Protein AF-0000000076757771 (afdb_homodimer)

Solvent-accessible surface area (backbone atoms only — not comparable to full-atom values): 18557 Å² total; per-residue (Å²): 124,84,70,74,64,63,66,31,38,38,38,26,34,30,55,85,54,76,90,35,29,70,56,46,48,58,71,72,46,92,46,62,44,79,48,70,30,50,57,83,62,38,57,68,53,32,26,52,57,51,48,60,54,50,72,72,51,89,53,33,27,39,38,38,25,26,28,33,11,25,58,30,51,38,36,29,44,24,62,32,21,48,55,57,47,70,31,37,64,28,37,42,33,30,32,40,38,54,79,53,62,72,79,45,94,79,42,48,67,74,67,15,60,54,88,40,58,33,35,32,34,37,28,64,42,85,21,92,57,41,40,64,69,58,49,50,54,49,18,59,57,28,52,26,47,73,42,69,41,92,53,53,32,69,73,64,57,96,50,60,66,35,63,68,60,52,50,50,52,49,51,61,70,65,66,118,124,87,70,74,65,63,66,31,38,40,37,25,36,28,56,86,54,74,90,34,29,70,55,47,48,58,72,72,47,91,46,62,44,79,47,72,31,50,57,84,62,39,58,70,52,33,26,52,56,51,48,58,53,50,72,74,51,89,53,34,27,40,37,39,24,26,27,32,12,26,59,29,51,39,37,30,45,24,62,33,22,48,55,58,47,70,30,38,64,27,39,43,34,31,32,41,39,54,78,53,61,72,78,44,94,80,41,46,66,74,67,16,59,53,89,40,59,33,36,32,33,36,28,64,42,84,21,92,57,42,40,64,70,59,49,52,54,49,17,59,58,28,51,26,47,75,43,69,42,92,52,54,33,70,72,64,57,94,50,60,67,33,62,69,60,52,51,51,53,51,52,60,69,64,63,117

Radius of gyration: 22.92 Å; Cα contacts (8 Å, |Δi|>4): 698; chains: 2; bounding box: 55×67×46 Å

Nearest PDB structures (foldseek):
  3qpd-assembly1_A  TM=5.700E-01  e=6.709E-03  Aspergillus oryzae
  8jct-assembly1_A  TM=6.525E-01  e=3.474E-02  Aspergillus fumigatiaffinis
  5x88-assembly1_A  TM=4.629E-01  e=8.054E-03  Malbranchea cinnamomea
  4pse-assembly2_B  TM=5.235E-01  e=9.205E-02  Trichoderma reesei QM6a
  4m0m-assembly1_A  TM=5.712E-01  e=3.970E-01  Legionella pneumophila subsp. pneumophila str. Philadelphia 1

InterPro domains:
  IPR010662 Serine hydrolase RBBP9/YdeN [PF06821] (16-165)
  IPR029058 Alpha/Beta hydrolase fold [G3DSA:3.40.50.1820] (2-174)
  IPR029058 Alpha/Beta hydrolase fold [SSF53474] (42-158)

Structure (mmCIF, N/CA/C/O backbone):
data_AF-0000000076757771-model_v1
#
loop_
_entity.id
_entity.type
_entity.pdbx_description
1 polymer 'Serine hydrolase FSH domain-containing protein'
#
loop_
_atom_site.group_PDB
_atom_site.id
_atom_site.type_symbol
_atom_site.label_atom_id
_atom_site.label_alt_id
_atom_site.label_comp_id
_atom_site.label_asym_id
_atom_site.label_entity_id
_atom_site.label_seq_id
_atom_site.pdbx_PDB_ins_code
_atom_site.Cartn_x
_atom_site.Cartn_y
_atom_site.Cartn_z
_atom_site.occupancy
_atom_site.B_iso_or_equiv
_atom_site.auth_seq_id
_atom_site.auth_comp_id
_atom_site.auth_asym_id
_atom_site.auth_atom_id
_atom_site.pdbx_PDB_model_num
ATOM 1 N N . MET A 1 1 ? -28.031 -3.742 5.047 1 26.11 1 MET A N 1
ATOM 2 C CA . MET A 1 1 ? -27.469 -5.07 4.836 1 26.11 1 MET A CA 1
ATOM 3 C C . MET A 1 1 ? -26.047 -4.973 4.285 1 26.11 1 MET A C 1
ATOM 5 O O . MET A 1 1 ? -25.828 -4.34 3.254 1 26.11 1 MET A O 1
ATOM 9 N N . SER A 1 2 ? -24.969 -4.785 4.941 1 37.97 2 SER A N 1
ATOM 10 C CA . SER A 1 2 ? -23.594 -4.652 4.473 1 37.97 2 SER A CA 1
ATOM 11 C C . SER A 1 2 ? -23.328 -5.531 3.254 1 37.97 2 SER A C 1
ATOM 13 O O . SER A 1 2 ? -23.453 -6.758 3.33 1 37.97 2 SER A O 1
ATOM 15 N N . VAL A 1 3 ? -23.984 -5.352 2.105 1 36.84 3 VAL A N 1
ATOM 16 C CA . VAL A 1 3 ? -24.047 -6.246 0.957 1 36.84 3 VAL A CA 1
ATOM 17 C C . VAL A 1 3 ? -22.719 -6.957 0.773 1 36.84 3 VAL A C 1
ATOM 19 O O . VAL A 1 3 ? -21.672 -6.309 0.66 1 36.84 3 VAL A O 1
ATOM 22 N N . ALA A 1 4 ? -22.469 -7.957 1.412 1 45.25 4 ALA A N 1
ATOM 23 C CA . ALA A 1 4 ? -21.344 -8.875 1.278 1 45.25 4 ALA A CA 1
ATOM 24 C C . ALA A 1 4 ? -20.781 -8.852 -0.142 1 45.25 4 ALA A C 1
ATOM 26 O O . ALA A 1 4 ? -21.469 -9.25 -1.09 1 45.25 4 ALA A O 1
ATOM 27 N N . GLN A 1 5 ? -20.109 -7.781 -0.462 1 63.62 5 GLN A N 1
ATOM 28 C CA . GLN A 1 5 ? -19.641 -7.695 -1.837 1 63.62 5 GLN A CA 1
ATOM 29 C C . GLN A 1 5 ? -19.109 -9.039 -2.318 1 63.62 5 GLN A C 1
ATOM 31 O O . GLN A 1 5 ? -18.469 -9.773 -1.558 1 63.62 5 GLN A O 1
ATOM 36 N N . ASP A 1 6 ? -19.625 -9.477 -3.463 1 85.56 6 ASP A N 1
ATOM 37 C CA . ASP A 1 6 ? -19.281 -10.719 -4.145 1 85.56 6 A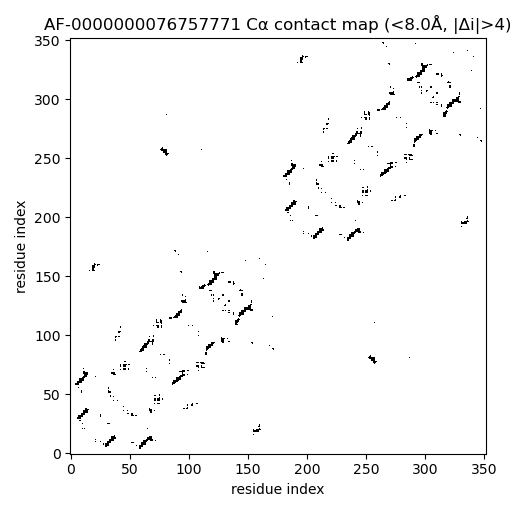SP A CA 1
ATOM 38 C C . ASP A 1 6 ? -17.766 -10.828 -4.359 1 85.56 6 ASP A C 1
ATOM 40 O O . ASP A 1 6 ? -17.094 -9.836 -4.648 1 85.56 6 ASP A O 1
ATOM 44 N N . LEU A 1 7 ? -17.203 -11.922 -3.98 1 95 7 LEU A N 1
ATOM 45 C CA . LEU A 1 7 ? -15.781 -12.219 -4.113 1 95 7 LEU A CA 1
ATOM 46 C C . LEU A 1 7 ? -15.461 -12.727 -5.516 1 95 7 LEU A C 1
ATOM 48 O O . LEU A 1 7 ? -16.078 -13.688 -5.988 1 95 7 LEU A O 1
ATOM 52 N N . THR A 1 8 ? -14.641 -12.023 -6.277 1 98 8 THR A N 1
ATOM 53 C CA . THR A 1 8 ? -14.164 -12.453 -7.586 1 98 8 THR A CA 1
ATOM 54 C C . THR A 1 8 ? -12.812 -13.148 -7.465 1 98 8 THR A C 1
ATOM 56 O O . THR A 1 8 ? -11.93 -12.688 -6.734 1 98 8 THR A O 1
ATOM 59 N N . LEU A 1 9 ? -12.672 -14.281 -8.102 1 98.38 9 LEU A N 1
ATOM 60 C CA . LEU A 1 9 ? -11.375 -14.953 -8.18 1 98.38 9 LEU A CA 1
ATOM 61 C C . LEU A 1 9 ? -10.562 -14.414 -9.352 1 98.38 9 LEU A C 1
ATOM 63 O O . LEU A 1 9 ? -11.016 -14.43 -10.492 1 98.38 9 LEU A O 1
ATOM 67 N N . LEU A 1 10 ? -9.461 -13.852 -9.094 1 98.88 10 LEU A N 1
ATOM 68 C CA . LEU A 1 10 ? -8.5 -13.516 -10.133 1 98.88 10 LEU A CA 1
ATOM 69 C C . LEU A 1 10 ? -7.453 -14.617 -10.289 1 98.88 10 LEU A C 1
ATOM 71 O O . LEU A 1 10 ? -6.605 -14.797 -9.406 1 98.88 10 LEU A O 1
ATOM 75 N N . LEU A 1 11 ? -7.555 -15.344 -11.352 1 98.94 11 LEU A N 1
ATOM 76 C CA . LEU A 1 11 ? -6.676 -16.469 -11.641 1 98.94 11 LEU A CA 1
ATOM 77 C C . LEU A 1 11 ? -5.605 -16.078 -12.656 1 98.94 11 LEU A C 1
ATOM 79 O O . LEU A 1 11 ? -5.922 -15.664 -13.773 1 98.94 11 LEU A O 1
ATOM 83 N N . VAL A 1 12 ? -4.348 -16.219 -12.266 1 98.94 12 VAL A N 1
ATOM 84 C CA . VAL A 1 12 ? -3.246 -15.82 -13.141 1 98.94 12 VAL A CA 1
ATOM 85 C C . VAL A 1 12 ? -2.35 -17.031 -13.414 1 98.94 12 VAL A C 1
ATOM 87 O O . VAL A 1 12 ? -1.599 -17.469 -12.539 1 98.94 12 VAL A O 1
ATOM 90 N N . ARG A 1 13 ? -2.377 -17.516 -14.602 1 98.62 13 ARG A N 1
ATOM 91 C CA . ARG A 1 13 ? -1.69 -18.766 -14.93 1 98.62 13 ARG A CA 1
ATOM 92 C C . ARG A 1 13 ? -0.417 -18.5 -15.727 1 98.62 13 ARG A C 1
ATOM 94 O O . ARG A 1 13 ? -0.217 -17.391 -16.219 1 98.62 13 ARG A O 1
ATOM 101 N N . ASP A 1 14 ? 0.438 -19.453 -15.781 1 98.31 14 ASP A N 1
ATOM 102 C CA . ASP A 1 14 ? 1.602 -19.469 -16.656 1 98.31 14 ASP A CA 1
ATOM 103 C C . ASP A 1 14 ? 1.199 -19.797 -18.094 1 98.31 14 ASP A C 1
ATOM 105 O O . ASP A 1 14 ? 0.701 -20.891 -18.375 1 98.31 14 ASP A O 1
ATOM 109 N N . ALA A 1 15 ? 1.448 -18.891 -19 1 98.06 15 ALA A N 1
ATOM 110 C CA . ALA A 1 15 ? 1.021 -19.031 -20.391 1 98.06 15 ALA A CA 1
ATOM 111 C C . ALA A 1 15 ? 1.705 -20.219 -21.062 1 98.06 15 ALA A C 1
ATOM 113 O O . ALA A 1 15 ? 1.181 -20.781 -22.031 1 98.06 15 ALA A O 1
ATOM 114 N N . ALA A 1 16 ? 2.805 -20.609 -20.547 1 97.06 16 ALA A N 1
ATOM 115 C CA . ALA A 1 16 ? 3.604 -21.641 -21.188 1 97.06 16 ALA A CA 1
ATOM 116 C C . ALA A 1 16 ? 3.105 -23.031 -20.797 1 97.06 16 ALA A C 1
ATOM 118 O O . ALA A 1 16 ? 3.506 -24.031 -21.406 1 97.06 16 ALA A O 1
ATOM 119 N N . GLU A 1 17 ? 2.217 -23.141 -19.844 1 96.5 17 GLU A N 1
ATOM 120 C CA . GLU A 1 17 ? 1.793 -24.438 -19.328 1 96.5 17 GLU A CA 1
ATOM 121 C C . GLU A 1 17 ? 0.475 -24.875 -19.953 1 96.5 17 GLU A C 1
ATOM 123 O O . GLU A 1 17 ? -0.408 -24.047 -20.203 1 96.5 17 GLU A O 1
ATOM 128 N N . PRO A 1 18 ? 0.394 -26.172 -20.188 1 96.56 18 PRO A N 1
ATOM 129 C CA . PRO A 1 18 ? -0.901 -26.672 -20.656 1 96.56 18 PRO A CA 1
ATOM 130 C C . PRO A 1 18 ? -2.008 -26.516 -19.609 1 96.56 18 PRO A C 1
ATOM 132 O O . PRO A 1 18 ? -1.748 -26.062 -18.5 1 96.56 18 PRO A O 1
ATOM 135 N N . GLU A 1 19 ? -3.254 -26.781 -20.031 1 96.75 19 GLU A N 1
ATOM 136 C CA . GLU A 1 19 ? -4.383 -26.688 -19.109 1 96.75 19 GLU A CA 1
ATOM 137 C C . GLU A 1 19 ? -4.129 -27.5 -17.844 1 96.75 19 GLU A C 1
ATOM 139 O O . GLU A 1 19 ? -3.607 -28.609 -17.891 1 96.75 19 GLU A O 1
ATOM 144 N N . MET A 1 20 ? -4.469 -26.953 -16.734 1 97.12 20 MET A N 1
ATOM 145 C CA . MET A 1 20 ? -4.309 -27.594 -15.43 1 97.12 20 MET A CA 1
ATOM 146 C C . MET A 1 20 ? -5.387 -27.125 -14.461 1 97.12 20 MET A C 1
ATOM 148 O O . MET A 1 20 ? -6.422 -26.609 -14.875 1 97.12 20 MET A O 1
ATOM 152 N N . TRP A 1 21 ? -5.086 -27.391 -13.117 1 98.12 21 TRP A N 1
ATOM 153 C CA . TRP A 1 21 ? -6.094 -27.172 -12.078 1 98.12 21 TRP A CA 1
ATOM 154 C C . TRP A 1 21 ? -6.609 -25.734 -12.117 1 98.12 21 TRP A C 1
ATOM 156 O O . TRP A 1 21 ? -7.781 -25.484 -11.82 1 98.12 21 TRP A O 1
ATOM 166 N N . ILE A 1 22 ? -5.832 -24.781 -12.5 1 98.44 22 ILE A N 1
ATOM 167 C CA . ILE A 1 22 ? -6.227 -23.375 -12.453 1 98.44 22 ILE A CA 1
ATOM 168 C C . ILE A 1 22 ? -7.258 -23.094 -13.539 1 98.44 22 ILE A C 1
ATOM 170 O O . ILE A 1 22 ? -8.125 -22.234 -13.375 1 98.44 22 ILE A O 1
ATOM 174 N N . ASP A 1 23 ? -7.234 -23.828 -14.617 1 97.88 23 ASP A N 1
ATOM 175 C CA . ASP A 1 23 ? -8.242 -23.719 -15.68 1 97.88 23 ASP A CA 1
ATOM 176 C C . ASP A 1 23 ? -9.555 -24.375 -15.25 1 97.88 23 ASP A C 1
ATOM 178 O O . ASP A 1 23 ? -10.633 -23.906 -15.625 1 97.88 23 ASP A O 1
ATOM 182 N N . ILE A 1 24 ? -9.406 -25.453 -14.539 1 97.75 24 ILE A N 1
ATOM 183 C CA . ILE A 1 24 ? -10.602 -26.062 -13.961 1 97.75 24 ILE A CA 1
ATOM 184 C C . ILE A 1 24 ? -11.258 -25.094 -12.984 1 97.75 24 ILE A C 1
ATOM 186 O O . ILE A 1 24 ? -12.484 -24.938 -12.984 1 97.75 24 ILE A O 1
ATOM 190 N N . TRP A 1 25 ? -10.43 -24.406 -12.133 1 97.94 25 TRP A N 1
ATOM 191 C CA . TRP A 1 25 ? -10.953 -23.391 -11.219 1 97.94 25 TRP A CA 1
ATOM 192 C C . TRP A 1 25 ? -11.719 -22.312 -11.977 1 97.94 25 TRP A C 1
ATOM 194 O O . TRP A 1 25 ? -12.766 -21.844 -11.523 1 97.94 25 TRP A O 1
ATOM 204 N N . ALA A 1 26 ? -11.234 -21.891 -13.109 1 97.62 26 ALA A N 1
ATOM 205 C CA . ALA A 1 26 ? -11.844 -20.844 -13.906 1 97.62 26 ALA A CA 1
ATOM 206 C C . ALA A 1 26 ? -13.258 -21.219 -14.328 1 97.62 26 ALA A C 1
ATOM 208 O O . ALA A 1 26 ? -14.125 -20.344 -14.492 1 97.62 26 ALA A O 1
ATOM 209 N N . ARG A 1 27 ? -13.508 -22.5 -14.438 1 96.31 27 ARG A N 1
ATOM 210 C CA . ARG A 1 27 ? -14.812 -22.984 -14.875 1 96.31 27 ARG A CA 1
ATOM 211 C C . ARG A 1 27 ? -15.695 -23.344 -13.688 1 96.31 27 ARG A C 1
ATOM 213 O O . ARG A 1 27 ? -16.906 -23.5 -13.836 1 96.31 27 ARG A O 1
ATOM 220 N N . SER A 1 28 ? -15.164 -23.438 -12.555 1 94.94 28 SER A N 1
ATOM 221 C CA . SER A 1 28 ? -15.867 -23.984 -11.398 1 94.94 28 SER A CA 1
ATOM 222 C C . SER A 1 28 ? -16.453 -22.891 -10.523 1 94.94 28 SER A C 1
ATOM 224 O O . SER A 1 28 ? -17.281 -23.156 -9.656 1 94.94 28 SER A O 1
ATOM 226 N N . TYR A 1 29 ? -16.031 -21.672 -10.703 1 93.69 29 TYR A N 1
ATOM 227 C CA . TYR A 1 29 ? -16.484 -20.562 -9.867 1 93.69 29 TYR A CA 1
ATOM 228 C C . TYR A 1 29 ? -17.266 -19.547 -10.695 1 93.69 29 TYR A C 1
ATOM 230 O O . TYR A 1 29 ? -17 -19.359 -11.883 1 93.69 29 TYR A O 1
ATOM 238 N N . PRO A 1 30 ? -18.203 -18.906 -10.07 1 92.94 30 PRO A N 1
ATOM 239 C CA . PRO A 1 30 ? -19.109 -18.031 -10.828 1 92.94 30 PRO A CA 1
ATOM 240 C C . PRO A 1 30 ? -18.469 -16.703 -11.219 1 92.94 30 PRO A C 1
ATOM 242 O O . PRO A 1 30 ? -18.719 -16.203 -12.32 1 92.94 30 PRO A O 1
ATOM 245 N N . LEU A 1 31 ? -17.734 -16.062 -10.43 1 96.44 31 LEU A N 1
ATOM 246 C CA . LEU A 1 31 ? -17.094 -14.781 -10.711 1 96.44 31 LEU A CA 1
ATOM 247 C C . LEU A 1 31 ? -15.578 -14.953 -10.82 1 96.44 31 LEU A C 1
ATOM 249 O O . LEU A 1 31 ? -14.898 -15.109 -9.812 1 96.44 31 LEU A O 1
ATOM 253 N N . VAL A 1 32 ? -15.156 -14.891 -12.031 1 97.94 32 VAL A N 1
ATOM 254 C CA . VAL A 1 32 ? -13.75 -15.188 -12.273 1 97.94 32 VAL A CA 1
ATOM 255 C C . VAL A 1 32 ? -13.195 -14.227 -13.32 1 97.94 32 VAL A C 1
ATOM 257 O O . VAL A 1 32 ? -13.875 -13.898 -14.297 1 97.94 32 VAL A O 1
ATOM 260 N N . GLN A 1 33 ? -12.023 -13.711 -13.141 1 98.62 33 GLN A N 1
ATOM 261 C CA . GLN A 1 33 ? -11.148 -13.133 -14.156 1 98.62 33 GLN A CA 1
ATOM 262 C C . GLN A 1 33 ? -9.883 -13.961 -14.328 1 98.62 33 GLN A C 1
ATOM 264 O O . GLN A 1 33 ? -9.227 -14.305 -13.352 1 98.62 33 GLN A O 1
ATOM 269 N N . GLN A 1 34 ? -9.586 -14.328 -15.547 1 98.5 34 GLN A N 1
ATOM 270 C CA . GLN A 1 34 ? -8.398 -15.141 -15.812 1 98.5 34 GLN A CA 1
ATOM 271 C C . GLN A 1 34 ? -7.402 -14.391 -16.688 1 98.5 34 GLN A C 1
ATOM 273 O O . GLN A 1 34 ? -7.793 -13.742 -17.672 1 98.5 34 GLN A O 1
ATOM 278 N N . VAL A 1 35 ? -6.145 -14.461 -16.359 1 98.81 35 VAL A N 1
ATOM 279 C CA . VAL A 1 35 ? -5.047 -13.852 -17.109 1 98.81 35 VAL A CA 1
ATOM 280 C C . VAL A 1 35 ? -3.928 -14.875 -17.297 1 98.81 35 VAL A C 1
ATOM 282 O O . VAL A 1 35 ? -3.631 -15.664 -16.406 1 98.81 35 VAL A O 1
ATOM 285 N N . ALA A 1 36 ? -3.311 -14.898 -18.484 1 98.81 36 ALA A N 1
ATOM 286 C CA . ALA A 1 36 ? -2.121 -15.711 -18.75 1 98.81 36 ALA A CA 1
ATOM 287 C C . ALA A 1 36 ? -0.893 -14.828 -18.953 1 98.81 36 ALA A C 1
ATOM 289 O O . ALA A 1 36 ? -0.92 -13.883 -19.75 1 98.81 36 ALA A O 1
ATOM 290 N N . CYS A 1 37 ? 0.149 -15.148 -18.234 1 98.38 37 CYS A N 1
ATOM 291 C CA . CYS A 1 37 ? 1.386 -14.383 -18.328 1 98.38 37 CYS A CA 1
ATOM 292 C C . CYS A 1 37 ? 2.561 -15.289 -18.688 1 98.38 37 CYS A C 1
ATOM 294 O O . CYS A 1 37 ? 2.693 -16.375 -18.141 1 98.38 37 CYS A O 1
ATOM 296 N N . ALA A 1 38 ? 3.41 -14.773 -19.562 1 97.69 38 ALA A N 1
ATOM 297 C CA . ALA A 1 38 ? 4.625 -15.5 -19.922 1 97.69 38 ALA A CA 1
ATOM 298 C C . ALA A 1 38 ? 5.836 -14.945 -19.188 1 97.69 38 ALA A C 1
ATOM 300 O O . ALA A 1 38 ? 5.898 -13.75 -18.891 1 97.69 38 ALA A O 1
ATOM 301 N N . ALA A 1 39 ? 6.797 -15.812 -18.984 1 95.81 39 ALA A N 1
ATOM 302 C CA . ALA A 1 39 ? 7.969 -15.461 -18.172 1 95.81 39 ALA A CA 1
ATOM 303 C C . ALA A 1 39 ? 8.766 -14.336 -18.844 1 95.81 39 ALA A C 1
ATOM 305 O O . ALA A 1 39 ? 9.383 -13.523 -18.156 1 95.81 39 ALA A O 1
ATOM 306 N N . ASP A 1 40 ? 8.664 -14.273 -20.141 1 94.62 40 ASP A N 1
ATOM 307 C CA . ASP A 1 40 ? 9.57 -13.375 -20.859 1 94.62 40 ASP A CA 1
ATOM 308 C C . ASP A 1 40 ? 8.883 -12.047 -21.172 1 94.62 40 ASP A C 1
ATOM 310 O O . ASP A 1 40 ? 9.469 -11.18 -21.828 1 94.62 40 ASP A O 1
ATOM 314 N N . GLU A 1 41 ? 7.625 -11.883 -20.828 1 95.19 41 GLU A N 1
ATOM 315 C CA . GLU A 1 41 ? 6.883 -10.656 -21.125 1 95.19 41 GLU A CA 1
ATOM 316 C C . GLU A 1 41 ? 7.453 -9.469 -20.359 1 95.19 41 GLU A C 1
ATOM 318 O O . GLU A 1 41 ? 7.465 -8.344 -20.875 1 95.19 41 GLU A O 1
ATOM 323 N N . GLY A 1 42 ? 7.883 -9.711 -19.062 1 94.06 42 GLY A N 1
ATOM 324 C CA . GLY A 1 42 ? 8.523 -8.656 -18.281 1 94.06 42 GLY A CA 1
ATOM 325 C C . GLY A 1 42 ? 7.559 -7.875 -17.422 1 94.06 42 GLY A C 1
ATOM 326 O O . GLY A 1 42 ? 6.34 -8.047 -17.531 1 94.06 42 GLY A O 1
ATOM 327 N N . ILE A 1 43 ? 8.047 -6.941 -16.719 1 97.06 43 ILE A N 1
ATOM 328 C CA . ILE A 1 43 ? 7.367 -6.277 -15.617 1 97.06 43 ILE A CA 1
ATOM 329 C C . ILE A 1 43 ? 6.23 -5.41 -16.156 1 97.06 43 ILE A C 1
ATOM 331 O O . ILE A 1 43 ? 5.086 -5.535 -15.719 1 97.06 43 ILE A O 1
ATOM 335 N N . ALA A 1 44 ? 6.559 -4.535 -17.109 1 96.62 44 ALA A N 1
ATOM 336 C CA . ALA A 1 44 ? 5.57 -3.574 -17.594 1 96.62 44 ALA A CA 1
ATOM 337 C C . ALA A 1 44 ? 4.383 -4.285 -18.234 1 96.62 44 ALA A C 1
ATOM 339 O O . ALA A 1 44 ? 3.229 -3.91 -18 1 96.62 44 ALA A O 1
ATOM 340 N N . GLN A 1 45 ? 4.664 -5.25 -19 1 97.62 45 GLN A N 1
ATOM 341 C CA . GLN A 1 45 ? 3.602 -5.992 -19.672 1 97.62 45 GLN A CA 1
ATOM 342 C C . GLN A 1 45 ? 2.768 -6.785 -18.672 1 97.62 45 GLN A C 1
ATOM 344 O O . GLN A 1 45 ? 1.539 -6.824 -18.766 1 97.62 45 GLN A O 1
ATOM 349 N N . TRP A 1 46 ? 3.422 -7.473 -17.719 1 98.31 46 TRP A N 1
ATOM 350 C CA . TRP A 1 46 ? 2.713 -8.164 -16.656 1 98.31 46 TRP A CA 1
ATOM 351 C C . TRP A 1 46 ? 1.745 -7.223 -15.945 1 98.31 46 TRP A C 1
ATOM 353 O O . TRP A 1 46 ? 0.561 -7.535 -15.797 1 98.31 46 TRP A O 1
ATOM 363 N N . GLN A 1 47 ? 2.252 -6.031 -15.57 1 98.38 47 GLN A N 1
ATOM 364 C CA . GLN A 1 47 ? 1.469 -5.051 -14.82 1 98.38 47 GLN A CA 1
ATOM 365 C C . GLN A 1 47 ? 0.253 -4.594 -15.625 1 98.38 47 GLN A C 1
ATOM 367 O O . GLN A 1 47 ? -0.855 -4.516 -15.086 1 98.38 47 GLN A O 1
ATOM 372 N N . SER A 1 48 ? 0.5 -4.328 -16.844 1 98.5 48 SER A N 1
ATOM 373 C CA . SER A 1 48 ? -0.582 -3.867 -17.703 1 98.5 48 SER A CA 1
ATOM 374 C C . SER A 1 48 ? -1.663 -4.934 -17.859 1 98.5 48 SER A C 1
ATOM 376 O O . SER A 1 48 ? -2.854 -4.641 -17.734 1 98.5 48 SER A O 1
ATOM 378 N N . LYS A 1 49 ? -1.301 -6.176 -18.094 1 98.62 49 LYS A N 1
ATOM 379 C CA . LYS A 1 49 ? -2.236 -7.281 -18.281 1 98.62 49 LYS A CA 1
ATOM 380 C C . LYS A 1 49 ? -3.088 -7.504 -17.031 1 98.62 49 LYS A C 1
ATOM 382 O O . LYS A 1 49 ? -4.312 -7.609 -17.125 1 98.62 49 LYS A O 1
ATOM 387 N N . ILE A 1 50 ? -2.471 -7.566 -15.938 1 98.81 50 ILE A N 1
ATOM 388 C CA . ILE A 1 50 ? -3.186 -7.855 -14.703 1 98.81 50 ILE A CA 1
ATOM 389 C C . ILE A 1 50 ? -4.059 -6.66 -14.32 1 98.81 50 ILE A C 1
ATOM 391 O O . ILE A 1 50 ? -5.188 -6.832 -13.852 1 98.81 50 ILE A O 1
ATOM 395 N N . ASN A 1 51 ? -3.521 -5.426 -14.531 1 98.75 51 ASN A N 1
ATOM 396 C CA . ASN A 1 51 ? -4.316 -4.246 -14.219 1 98.75 51 ASN A CA 1
ATOM 397 C C . ASN A 1 51 ? -5.605 -4.203 -15.039 1 98.75 51 ASN A C 1
ATOM 399 O O . ASN A 1 51 ? -6.652 -3.793 -14.539 1 98.75 51 ASN A O 1
ATOM 403 N N . THR A 1 52 ? -5.535 -4.555 -16.281 1 98.69 52 THR A N 1
ATOM 404 C CA . THR A 1 52 ? -6.711 -4.602 -17.141 1 98.69 52 THR A CA 1
ATOM 405 C C . THR A 1 52 ? -7.77 -5.535 -16.562 1 98.69 52 THR A C 1
ATOM 407 O O . THR A 1 52 ? -8.945 -5.176 -16.469 1 98.69 52 THR A O 1
ATOM 410 N N . ALA A 1 53 ? -7.395 -6.707 -16.109 1 98.75 53 ALA A N 1
ATOM 411 C CA . ALA A 1 53 ? -8.32 -7.652 -15.5 1 98.75 53 ALA A CA 1
ATOM 412 C C . ALA A 1 53 ? -8.852 -7.117 -14.172 1 98.75 53 ALA A C 1
ATOM 414 O O . ALA A 1 53 ? -10.039 -7.262 -13.867 1 98.75 53 ALA A O 1
ATOM 415 N N . TRP A 1 54 ? -7.984 -6.523 -13.422 1 98.5 54 TRP A N 1
ATOM 416 C CA . TRP A 1 54 ? -8.312 -5.984 -12.109 1 98.5 54 TRP A CA 1
ATOM 417 C C . TRP A 1 54 ? -9.414 -4.934 -12.203 1 98.5 54 TRP A C 1
ATOM 419 O O . TRP A 1 54 ? -10.312 -4.887 -11.367 1 98.5 54 TRP A O 1
ATOM 429 N N . GLN A 1 55 ? -9.359 -4.121 -13.242 1 97.75 55 GLN A N 1
ATOM 430 C CA . GLN A 1 55 ? -10.328 -3.043 -13.43 1 97.75 55 GLN A CA 1
ATOM 431 C C . GLN A 1 55 ? -11.727 -3.596 -13.664 1 97.75 55 GLN A C 1
ATOM 433 O O . GLN A 1 55 ? -12.719 -2.881 -13.5 1 97.75 55 GLN A O 1
ATOM 438 N N . LEU A 1 56 ? -11.844 -4.855 -14 1 97.5 56 LEU A N 1
ATOM 439 C CA . LEU A 1 56 ? -13.125 -5.488 -14.266 1 97.5 56 LEU A CA 1
ATOM 440 C C . LEU A 1 56 ? -13.711 -6.094 -12.992 1 97.5 56 LEU A C 1
ATOM 442 O O . LEU A 1 56 ? -14.828 -6.617 -13 1 97.5 56 LEU A O 1
ATOM 446 N N . ILE A 1 57 ? -13.008 -6.012 -11.891 1 97.31 57 ILE A N 1
ATOM 447 C CA . ILE A 1 57 ? -13.438 -6.547 -10.602 1 97.31 57 ILE A CA 1
ATOM 448 C C . ILE A 1 57 ? -13.914 -5.41 -9.703 1 97.31 57 ILE A C 1
ATOM 450 O O . ILE A 1 57 ? -13.102 -4.645 -9.18 1 97.31 57 ILE A O 1
ATOM 454 N N . PRO A 1 58 ? -15.102 -5.273 -9.469 1 91.5 58 PRO A N 1
ATOM 455 C CA . PRO A 1 58 ? -15.602 -4.121 -8.719 1 91.5 58 PRO A CA 1
ATOM 456 C C . PRO A 1 58 ? -15.438 -4.273 -7.211 1 91.5 58 PRO A C 1
ATOM 458 O O . PRO A 1 58 ? -15.344 -3.277 -6.492 1 91.5 58 PRO A O 1
ATOM 461 N N . GLY A 1 59 ? -15.453 -5.488 -6.711 1 93.75 59 GLY A N 1
ATOM 462 C CA . GLY A 1 59 ? -15.43 -5.719 -5.277 1 93.75 59 GLY A CA 1
ATOM 463 C C . GLY A 1 59 ? -14.164 -6.41 -4.805 1 93.75 59 GLY A C 1
ATOM 464 O O . GLY A 1 59 ? -13.062 -6.094 -5.27 1 93.75 59 GLY A O 1
ATOM 465 N N . GLN A 1 60 ? -14.32 -7.254 -3.807 1 96.25 60 GLN A N 1
ATOM 466 C CA . GLN A 1 60 ? -13.203 -7.965 -3.199 1 96.25 60 GLN A CA 1
ATOM 467 C C . GLN A 1 60 ? -12.711 -9.094 -4.105 1 96.25 60 GLN A C 1
ATOM 469 O O . GLN A 1 60 ? -13.453 -9.578 -4.957 1 96.25 60 GLN A O 1
ATOM 474 N N . SER A 1 61 ? -11.492 -9.461 -3.889 1 98 61 SER A N 1
ATOM 475 C CA . SER A 1 61 ? -10.93 -10.484 -4.758 1 98 61 SER A CA 1
ATOM 476 C C . SER A 1 61 ? -10 -11.414 -3.982 1 98 61 SER A C 1
ATOM 478 O O . SER A 1 61 ? -9.328 -10.984 -3.045 1 98 61 SER A O 1
ATOM 480 N N . MET A 1 62 ? -10.062 -12.688 -4.34 1 98.44 62 MET A N 1
ATOM 481 C CA . MET A 1 62 ? -9.031 -13.672 -4.027 1 98.44 62 MET A CA 1
ATOM 482 C C . MET A 1 62 ? -8.117 -13.906 -5.227 1 98.44 62 MET A C 1
ATOM 484 O O . MET A 1 62 ? -8.594 -14.148 -6.336 1 98.44 62 MET A O 1
ATOM 488 N N . ILE A 1 63 ? -6.801 -13.812 -5.047 1 98.88 63 ILE A N 1
ATOM 489 C CA . ILE A 1 63 ? -5.875 -13.953 -6.168 1 98.88 63 ILE A CA 1
ATOM 490 C C . ILE A 1 63 ? -5.141 -15.289 -6.07 1 98.88 63 ILE A C 1
ATOM 492 O O . ILE A 1 63 ? -4.586 -15.625 -5.02 1 98.88 63 ILE A O 1
ATOM 496 N N . VAL A 1 64 ? -5.184 -16.047 -7.102 1 98.94 64 VAL A N 1
ATOM 497 C CA . VAL A 1 64 ? -4.477 -17.312 -7.199 1 98.94 64 VAL A CA 1
ATOM 498 C C . VAL A 1 64 ? -3.611 -17.328 -8.461 1 98.94 64 VAL A C 1
ATOM 500 O O . VAL A 1 64 ? -4.102 -17.078 -9.562 1 98.94 64 VAL A O 1
ATOM 503 N N . ALA A 1 65 ? -2.367 -17.609 -8.305 1 98.94 65 ALA A N 1
ATOM 504 C CA . ALA A 1 65 ? -1.438 -17.562 -9.43 1 98.94 65 ALA A CA 1
ATOM 505 C C . ALA A 1 65 ? -0.544 -18.797 -9.453 1 98.94 65 ALA A C 1
ATOM 507 O O . ALA A 1 65 ? -0.331 -19.438 -8.422 1 98.94 65 ALA A O 1
ATOM 508 N N . HIS A 1 66 ? -0.007 -19.094 -10.609 1 98.69 66 HIS A N 1
ATOM 509 C CA . HIS A 1 66 ? 0.885 -20.234 -10.766 1 98.69 66 HIS A CA 1
ATOM 510 C C . HIS A 1 66 ? 2.023 -19.922 -11.727 1 98.69 66 HIS A C 1
ATOM 512 O O . HIS A 1 66 ? 1.814 -19.25 -12.742 1 98.69 66 HIS A O 1
ATOM 518 N N . GLY A 1 67 ? 3.201 -20.469 -11.438 1 98.06 67 GLY A N 1
ATOM 519 C CA . GLY A 1 67 ? 4.316 -20.391 -12.367 1 98.06 67 GLY A CA 1
ATOM 520 C C . GLY A 1 67 ? 4.707 -18.953 -12.688 1 98.06 67 GLY A C 1
ATOM 521 O O . GLY A 1 67 ? 4.953 -18.156 -11.789 1 98.06 67 GLY A O 1
ATOM 522 N N . ALA A 1 68 ? 4.703 -18.594 -13.969 1 98.06 68 ALA A N 1
ATOM 523 C CA . ALA A 1 68 ? 5.047 -17.234 -14.398 1 98.06 68 ALA A CA 1
ATOM 524 C C . ALA A 1 68 ? 3.992 -16.234 -13.938 1 98.06 68 ALA A C 1
ATOM 526 O O . ALA A 1 68 ? 4.258 -15.031 -13.867 1 98.06 68 ALA A O 1
ATOM 527 N N . GLY A 1 69 ? 2.811 -16.719 -13.625 1 98.62 69 GLY A N 1
ATOM 528 C CA . GLY A 1 69 ? 1.765 -15.836 -13.125 1 98.62 69 GLY A CA 1
ATOM 529 C C . GLY A 1 69 ? 2.086 -15.242 -11.766 1 98.62 69 GLY A C 1
ATOM 530 O O . GLY A 1 69 ? 1.608 -14.156 -11.43 1 98.62 69 GLY A O 1
ATOM 531 N N . VAL A 1 70 ? 2.908 -15.922 -10.969 1 98.75 70 VAL A N 1
ATOM 532 C CA . VAL A 1 70 ? 3.189 -15.508 -9.602 1 98.75 70 VAL A CA 1
ATOM 533 C C . VAL A 1 70 ? 4.027 -14.227 -9.609 1 98.75 70 VAL A C 1
ATOM 535 O O . VAL A 1 70 ? 3.625 -13.211 -9.039 1 98.75 70 VAL A O 1
ATOM 538 N N . PRO A 1 71 ? 5.203 -14.211 -10.312 1 98.31 71 PRO A N 1
ATOM 539 C CA . PRO A 1 71 ? 5.922 -12.938 -10.367 1 98.31 71 PRO A CA 1
ATOM 540 C C . PRO A 1 71 ? 5.117 -11.828 -11.039 1 98.31 71 PRO A C 1
ATOM 542 O O . PRO A 1 71 ? 5.258 -10.656 -10.688 1 98.31 71 PRO A O 1
ATOM 545 N N . ALA A 1 72 ? 4.238 -12.141 -11.945 1 98.5 72 ALA A N 1
ATOM 546 C CA . ALA A 1 72 ? 3.402 -11.141 -12.609 1 98.5 72 ALA A CA 1
ATOM 547 C C . ALA A 1 72 ? 2.457 -10.469 -11.609 1 98.5 72 ALA A C 1
ATOM 549 O O . ALA A 1 72 ? 2.33 -9.242 -11.594 1 98.5 72 ALA A O 1
ATOM 550 N N . VAL A 1 73 ? 1.838 -11.25 -10.766 1 98.88 73 VAL A N 1
ATOM 551 C CA . VAL A 1 73 ? 0.928 -10.719 -9.75 1 98.88 73 VAL A CA 1
ATOM 552 C C . VAL A 1 73 ? 1.688 -9.797 -8.805 1 98.88 73 VAL A C 1
ATOM 554 O O . VAL A 1 73 ? 1.211 -8.703 -8.484 1 98.88 73 VAL A O 1
ATOM 557 N N . MET A 1 74 ? 2.865 -10.211 -8.398 1 98.5 74 MET A N 1
ATOM 558 C CA . MET A 1 74 ? 3.613 -9.43 -7.422 1 98.5 74 MET A CA 1
ATOM 559 C C . MET A 1 74 ? 4.145 -8.141 -8.047 1 98.5 74 MET A C 1
ATOM 561 O O . MET A 1 74 ? 4.223 -7.109 -7.379 1 98.5 74 MET A O 1
ATOM 565 N N . ALA A 1 75 ? 4.52 -8.227 -9.352 1 98.19 75 ALA A N 1
ATOM 566 C CA . ALA A 1 75 ? 4.875 -7.008 -10.062 1 98.19 75 ALA A CA 1
ATOM 567 C C . ALA A 1 75 ? 3.707 -6.023 -10.086 1 98.19 75 ALA A C 1
ATOM 569 O O . ALA A 1 75 ? 3.891 -4.828 -9.852 1 98.19 75 ALA A O 1
ATOM 570 N N . TRP A 1 76 ? 2.566 -6.512 -10.383 1 98.75 76 TRP A N 1
ATOM 571 C CA . TRP A 1 76 ? 1.362 -5.691 -10.414 1 98.75 76 TRP A CA 1
ATOM 572 C C . TRP A 1 76 ? 1.025 -5.156 -9.023 1 98.75 76 TRP A C 1
ATOM 574 O O . TRP A 1 76 ? 0.663 -3.988 -8.875 1 98.75 76 TRP A O 1
ATOM 584 N N . GLN A 1 77 ? 1.176 -6.035 -7.996 1 98.5 77 GLN A N 1
ATOM 585 C CA . GLN A 1 77 ? 0.932 -5.629 -6.617 1 98.5 77 GLN A CA 1
ATOM 586 C C . GLN A 1 77 ? 1.773 -4.414 -6.242 1 98.5 77 GLN A C 1
ATOM 588 O O . GLN A 1 77 ? 1.3 -3.516 -5.543 1 98.5 77 GLN A O 1
ATOM 593 N N . PHE A 1 78 ? 2.949 -4.344 -6.797 1 98 78 PHE A N 1
ATOM 594 C CA . PHE A 1 78 ? 3.895 -3.268 -6.52 1 98 78 PHE A CA 1
ATOM 595 C C . PHE A 1 78 ? 3.354 -1.932 -7.012 1 98 78 PHE A C 1
ATOM 597 O O . PHE A 1 78 ? 3.68 -0.88 -6.457 1 98 78 PHE A O 1
ATOM 604 N N . GLN A 1 79 ? 2.494 -1.934 -7.93 1 97.38 79 GLN A N 1
ATOM 605 C CA . GLN A 1 79 ? 1.921 -0.706 -8.469 1 97.38 79 GLN A CA 1
ATOM 606 C C . GLN A 1 79 ? 0.497 -0.493 -7.965 1 97.38 79 GLN A C 1
ATOM 608 O O . GLN A 1 79 ? -0.134 0.518 -8.281 1 97.38 79 GLN A O 1
ATOM 613 N N . ASN A 1 80 ? -0.037 -1.433 -7.238 1 97.94 80 ASN A N 1
ATOM 614 C CA . ASN A 1 80 ? -1.404 -1.351 -6.738 1 97.94 80 ASN A CA 1
ATOM 615 C C . ASN A 1 80 ? -1.529 -0.328 -5.613 1 97.94 80 ASN A C 1
ATOM 617 O O . ASN A 1 80 ? -0.601 -0.155 -4.82 1 97.94 80 ASN A O 1
ATOM 621 N N . SER A 1 81 ? -2.639 0.384 -5.547 1 97.38 81 SER A N 1
ATOM 622 C CA . SER A 1 81 ? -2.879 1.393 -4.52 1 97.38 81 SER A CA 1
ATOM 623 C C . SER A 1 81 ? -3.201 0.746 -3.178 1 97.38 81 SER A C 1
ATOM 625 O O . SER A 1 81 ? -3.541 -0.438 -3.117 1 97.38 81 SER A O 1
ATOM 627 N N . MET A 1 82 ? -3.119 1.537 -2.09 1 96.44 82 MET A N 1
ATOM 628 C CA . MET A 1 82 ? -3.547 1.044 -0.784 1 96.44 82 MET A CA 1
ATOM 629 C C . MET A 1 82 ? -5.008 0.604 -0.821 1 96.44 82 MET A C 1
ATOM 631 O O . MET A 1 82 ? -5.355 -0.447 -0.28 1 96.44 82 MET A O 1
ATOM 635 N N . ARG A 1 83 ? -5.844 1.447 -1.489 1 95.69 83 ARG A N 1
ATOM 636 C CA . ARG A 1 83 ? -7.25 1.094 -1.655 1 95.69 83 ARG A CA 1
ATOM 637 C C . ARG A 1 83 ? -7.398 -0.245 -2.369 1 95.69 83 ARG A C 1
ATOM 639 O O . ARG A 1 83 ? -8.188 -1.093 -1.953 1 95.69 83 ARG A O 1
ATOM 646 N N . GLY A 1 84 ? -6.637 -0.403 -3.486 1 97.25 84 GLY A N 1
ATOM 647 C CA . GLY A 1 84 ? -6.672 -1.66 -4.219 1 97.25 84 GLY A CA 1
ATOM 648 C C . GLY A 1 84 ? -6.207 -2.844 -3.391 1 97.25 84 GLY A C 1
ATOM 649 O O . GLY A 1 84 ? -6.801 -3.92 -3.447 1 97.25 84 GLY A O 1
ATOM 650 N N . GLN A 1 85 ? -5.164 -2.646 -2.676 1 97.38 85 GLN A N 1
ATOM 651 C CA . GLN A 1 85 ? -4.613 -3.699 -1.827 1 97.38 85 GLN A CA 1
ATOM 652 C C . GLN A 1 85 ? -5.625 -4.145 -0.776 1 97.38 85 GLN A C 1
ATOM 654 O O . GLN A 1 85 ? -5.699 -5.328 -0.441 1 97.38 85 GLN A O 1
ATOM 659 N N . GLN A 1 86 ? -6.402 -3.225 -0.28 1 96 86 GLN A N 1
ATOM 660 C CA . GLN A 1 86 ? -7.379 -3.529 0.761 1 96 86 GLN A CA 1
ATOM 661 C C . GLN A 1 86 ? -8.531 -4.363 0.209 1 96 86 GLN A C 1
ATOM 663 O O . GLN A 1 86 ? -9.297 -4.957 0.972 1 96 86 GLN A O 1
ATOM 668 N N . ARG A 1 87 ? -8.695 -4.379 -1.125 1 96.44 87 ARG A N 1
ATOM 669 C CA . ARG A 1 87 ? -9.75 -5.176 -1.742 1 96.44 87 ARG A CA 1
ATOM 670 C C . ARG A 1 87 ? -9.305 -6.621 -1.934 1 96.44 87 ARG A C 1
ATOM 672 O O . ARG A 1 87 ? -10.109 -7.48 -2.295 1 96.44 87 ARG A O 1
ATOM 679 N N . ILE A 1 88 ? -8.055 -6.934 -1.732 1 97.94 88 ILE A N 1
ATOM 680 C CA . ILE A 1 88 ? -7.539 -8.289 -1.88 1 97.94 88 ILE A CA 1
ATOM 681 C C . ILE A 1 88 ? -7.723 -9.055 -0.573 1 97.94 88 ILE A C 1
ATOM 683 O O . ILE A 1 88 ? -7.117 -8.719 0.446 1 97.94 88 ILE A O 1
ATOM 687 N N . ARG A 1 89 ? -8.492 -10.109 -0.587 1 97.38 89 ARG A N 1
ATOM 688 C CA . ARG A 1 89 ? -8.82 -10.883 0.604 1 97.38 89 ARG A CA 1
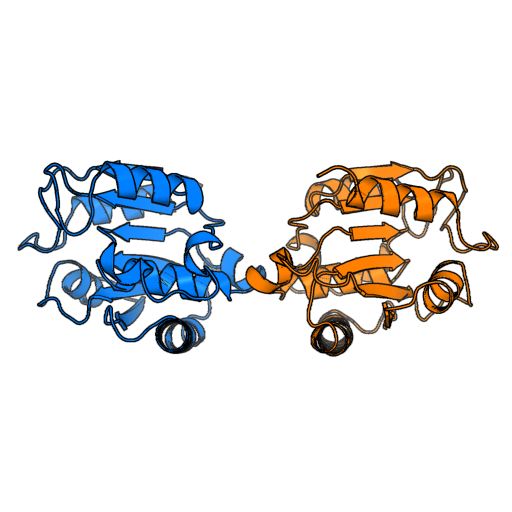ATOM 689 C C . ARG A 1 89 ? -7.711 -11.875 0.933 1 97.38 89 ARG A C 1
ATOM 691 O O . ARG A 1 89 ? -7.582 -12.32 2.076 1 97.38 89 ARG A O 1
ATOM 698 N N . GLY A 1 90 ? -6.961 -12.25 -0.042 1 98.12 90 GLY A N 1
ATOM 699 C CA . GLY A 1 90 ? -5.852 -13.18 0.115 1 98.12 90 GLY A CA 1
ATOM 700 C C . GLY A 1 90 ? -5.172 -13.523 -1.197 1 98.12 90 GLY A C 1
ATOM 701 O O . GLY A 1 90 ? -5.699 -13.227 -2.271 1 98.12 90 GLY A O 1
ATOM 702 N N . MET A 1 91 ? -3.994 -14.109 -1.113 1 98.81 91 MET A N 1
ATOM 703 C CA . MET A 1 91 ? -3.248 -14.57 -2.283 1 98.81 91 MET A CA 1
ATOM 704 C C . MET A 1 91 ? -2.721 -15.984 -2.078 1 98.81 91 MET A C 1
ATOM 706 O O . MET A 1 91 ? -2.238 -16.312 -0.995 1 98.81 91 MET A O 1
ATOM 710 N N . ILE A 1 92 ? -2.916 -16.828 -3.035 1 98.94 92 ILE A N 1
ATOM 711 C CA . ILE A 1 92 ? -2.24 -18.125 -3.133 1 98.94 92 ILE A CA 1
ATOM 712 C C . ILE A 1 92 ? -1.281 -18.109 -4.32 1 98.94 92 ILE A C 1
ATOM 714 O O . ILE A 1 92 ? -1.713 -18.062 -5.477 1 98.94 92 ILE A O 1
ATOM 718 N N . LEU A 1 93 ? -0.022 -18.141 -4.039 1 98.94 93 LEU A N 1
ATOM 719 C CA . LEU A 1 93 ? 1.062 -18.047 -5.012 1 98.94 93 LEU A CA 1
ATOM 720 C C . LEU A 1 93 ? 1.768 -19.391 -5.184 1 98.94 93 LEU A C 1
ATOM 722 O O . LEU A 1 93 ? 2.539 -19.797 -4.316 1 98.94 93 LEU A O 1
ATOM 726 N N . VAL A 1 94 ? 1.524 -20.016 -6.305 1 98.88 94 VAL A N 1
ATOM 727 C CA . VAL A 1 94 ? 1.881 -21.422 -6.422 1 98.88 94 VAL A CA 1
ATOM 728 C C . VAL A 1 94 ? 3.086 -21.578 -7.348 1 98.88 94 VAL A C 1
ATOM 730 O O . VAL A 1 94 ? 3.041 -21.172 -8.508 1 98.88 94 VAL A O 1
ATOM 733 N N . SER A 1 95 ? 4.141 -22.141 -6.848 1 98.31 95 SER A N 1
ATOM 734 C CA . SER A 1 95 ? 5.328 -22.562 -7.586 1 98.31 95 SER A CA 1
ATOM 735 C C . SER A 1 95 ? 5.848 -21.453 -8.484 1 98.31 95 SER A C 1
ATOM 737 O O . SER A 1 95 ? 5.953 -21.625 -9.703 1 98.31 95 SER A O 1
ATOM 739 N N . PRO A 1 96 ? 6.219 -20.359 -7.945 1 98.25 96 PRO A N 1
ATOM 740 C CA . PRO A 1 96 ? 6.762 -19.281 -8.773 1 98.25 96 PRO A CA 1
ATOM 741 C C . PRO A 1 96 ? 7.953 -19.719 -9.617 1 98.25 96 PRO A C 1
ATOM 743 O O . PRO A 1 96 ? 8.758 -20.547 -9.172 1 98.25 96 PRO A O 1
ATOM 746 N N . LEU A 1 97 ? 8.031 -19.125 -10.766 1 96.19 97 LEU A N 1
ATOM 747 C CA . LEU A 1 97 ? 9.172 -19.406 -11.633 1 96.19 97 LEU A CA 1
ATOM 748 C C . LEU A 1 97 ? 10.352 -18.5 -11.281 1 96.19 97 LEU A C 1
ATOM 750 O O . LEU A 1 97 ? 10.305 -17.297 -11.523 1 96.19 97 LEU A O 1
ATOM 754 N N . GLN A 1 98 ? 11.445 -19.062 -10.812 1 95.56 98 GLN A N 1
ATOM 755 C CA . GLN A 1 98 ? 12.617 -18.297 -10.391 1 95.56 98 GLN A CA 1
ATOM 756 C C . GLN A 1 98 ? 13.234 -17.547 -11.562 1 95.56 98 GLN A C 1
ATOM 758 O O . GLN A 1 98 ? 13.688 -16.406 -11.406 1 95.56 98 GLN A O 1
ATOM 763 N N . SER A 1 99 ? 13.234 -18.172 -12.695 1 92.69 99 SER A N 1
ATOM 764 C CA . SER A 1 99 ? 13.883 -17.594 -13.875 1 92.69 99 SER A CA 1
ATOM 765 C C . SER A 1 99 ? 13.234 -16.281 -14.289 1 92.69 99 SER A C 1
ATOM 767 O O . SER A 1 99 ? 13.828 -15.492 -15.016 1 92.69 99 SER A O 1
ATOM 769 N N . ALA A 1 100 ? 11.992 -16.062 -13.844 1 86.62 100 ALA A N 1
ATOM 770 C CA . ALA A 1 100 ? 11.266 -14.852 -14.219 1 86.62 100 ALA A CA 1
ATOM 771 C C . ALA A 1 100 ? 11.758 -13.648 -13.414 1 86.62 100 ALA A C 1
ATOM 773 O O . ALA A 1 100 ? 11.391 -12.508 -13.703 1 86.62 100 ALA A O 1
ATOM 774 N N . PHE A 1 101 ? 12.641 -13.805 -12.398 1 88.56 101 PHE A N 1
ATOM 775 C CA . PHE A 1 101 ? 13.148 -12.758 -11.523 1 88.56 101 PHE A CA 1
ATOM 776 C C . PHE A 1 101 ? 14.375 -12.094 -12.125 1 88.56 101 PHE A C 1
ATOM 778 O O . PHE A 1 101 ? 14.828 -11.055 -11.641 1 88.56 101 PHE A O 1
ATOM 785 N N . ILE A 1 102 ? 15.008 -12.539 -13.172 1 82.75 102 ILE A N 1
ATOM 786 C CA . ILE A 1 102 ? 16.312 -12.133 -13.688 1 82.75 102 ILE A CA 1
ATOM 787 C C . ILE A 1 102 ? 16.188 -10.789 -14.406 1 82.75 102 ILE A C 1
ATOM 789 O O . ILE A 1 102 ? 17.031 -9.906 -14.242 1 82.75 102 ILE A O 1
ATOM 793 N N . ASN A 1 103 ? 15.18 -10.477 -15.211 1 83.19 103 ASN A N 1
ATOM 794 C CA . ASN A 1 103 ? 15.062 -9.242 -15.977 1 83.19 103 ASN A CA 1
ATOM 795 C C . ASN A 1 103 ? 14.172 -8.227 -15.266 1 83.19 103 ASN A C 1
ATOM 797 O O . ASN A 1 103 ? 13.18 -7.758 -15.836 1 83.19 103 ASN A O 1
ATOM 801 N N . ASP A 1 104 ? 14.617 -7.812 -14.016 1 92 104 ASP A N 1
ATOM 802 C CA . ASP A 1 104 ? 13.898 -6.84 -13.188 1 92 104 ASP A CA 1
ATOM 803 C C . ASP A 1 104 ? 14.836 -5.715 -12.742 1 92 104 ASP A C 1
ATOM 805 O O . ASP A 1 104 ? 15.258 -5.684 -11.586 1 92 104 ASP A O 1
ATOM 809 N N . GLU A 1 105 ? 15.148 -4.777 -13.672 1 87 105 GLU A N 1
ATOM 810 C CA . GLU A 1 105 ? 16.156 -3.73 -13.508 1 87 105 GLU A CA 1
ATOM 811 C C . GLU A 1 105 ? 15.875 -2.883 -12.273 1 87 105 GLU A C 1
ATOM 813 O O . GLU A 1 105 ? 16.812 -2.42 -11.609 1 87 105 GLU A O 1
ATOM 818 N N . TRP A 1 106 ? 14.68 -2.727 -11.875 1 89.81 106 TRP A N 1
ATOM 819 C CA . TRP A 1 106 ? 14.344 -1.814 -10.789 1 89.81 106 TRP A CA 1
ATOM 820 C C . TRP A 1 106 ? 14.008 -2.584 -9.516 1 89.81 106 TRP A C 1
ATOM 822 O O . TRP A 1 106 ? 13.422 -2.027 -8.586 1 89.81 106 TRP A O 1
ATOM 832 N N . HIS A 1 107 ? 14.258 -3.881 -9.523 1 94.62 107 HIS A N 1
ATOM 833 C CA . HIS A 1 107 ? 14.055 -4.75 -8.367 1 94.62 107 HIS A CA 1
ATOM 834 C C . HIS A 1 107 ? 12.609 -4.691 -7.883 1 94.62 107 HIS A C 1
ATOM 836 O O . HIS A 1 107 ? 12.359 -4.656 -6.676 1 94.62 107 HIS A O 1
ATOM 842 N N . THR A 1 108 ? 11.695 -4.605 -8.828 1 97 108 THR A N 1
ATOM 843 C CA . THR A 1 108 ? 10.266 -4.551 -8.562 1 97 108 THR A CA 1
ATOM 844 C C . THR A 1 108 ? 9.836 -5.73 -7.695 1 97 108 THR A C 1
ATOM 846 O O . THR A 1 108 ? 9.156 -5.551 -6.684 1 97 108 THR A O 1
ATOM 849 N N . LEU A 1 109 ? 10.266 -6.91 -8.016 1 97.5 109 LEU A N 1
ATOM 850 C CA . LEU A 1 109 ? 9.828 -8.125 -7.34 1 97.5 109 LEU A CA 1
ATOM 851 C C . LEU A 1 109 ? 10.43 -8.219 -5.945 1 97.5 109 LEU A C 1
ATOM 853 O O . LEU A 1 109 ? 9.797 -8.742 -5.023 1 97.5 109 LEU A O 1
ATOM 857 N N . GLN A 1 110 ? 11.609 -7.742 -5.805 1 95.94 110 GLN A N 1
ATOM 858 C CA . GLN A 1 110 ? 12.242 -7.754 -4.492 1 95.94 110 GLN A CA 1
ATOM 859 C C . GLN A 1 110 ? 11.617 -6.711 -3.568 1 95.94 110 GLN A C 1
ATOM 861 O O . GLN A 1 110 ? 11.711 -6.82 -2.344 1 95.94 110 GLN A O 1
ATOM 866 N N . ARG A 1 111 ? 11 -5.699 -4.172 1 96.56 111 ARG A N 1
ATOM 867 C CA . ARG A 1 111 ? 10.438 -4.602 -3.393 1 96.56 111 ARG A CA 1
ATOM 868 C C . ARG A 1 111 ? 8.953 -4.84 -3.109 1 96.56 111 ARG A C 1
ATOM 870 O O . ARG A 1 111 ? 8.391 -4.234 -2.195 1 96.56 111 ARG A O 1
ATOM 877 N N . ALA A 1 112 ? 8.328 -5.695 -3.873 1 97.5 112 ALA A N 1
ATOM 878 C CA . ALA A 1 112 ? 6.91 -5.996 -3.686 1 97.5 112 ALA A CA 1
ATOM 879 C C . ALA A 1 112 ? 6.672 -6.707 -2.355 1 97.5 112 ALA A C 1
ATOM 881 O O . ALA A 1 112 ? 7.559 -7.391 -1.842 1 97.5 112 ALA A O 1
ATOM 882 N N . ARG A 1 113 ? 5.484 -6.465 -1.758 1 97.69 113 ARG A N 1
ATOM 883 C CA . ARG A 1 113 ? 5.012 -7.113 -0.541 1 97.69 113 ARG A CA 1
ATOM 884 C C . ARG A 1 113 ? 3.533 -7.469 -0.649 1 97.69 113 ARG A C 1
ATOM 886 O O . ARG A 1 113 ? 2.801 -6.867 -1.437 1 97.69 113 ARG A O 1
ATOM 893 N N . THR A 1 114 ? 3.199 -8.461 0.139 1 97.56 114 THR A N 1
ATOM 894 C CA . THR A 1 114 ? 1.771 -8.703 0.313 1 97.56 114 THR A CA 1
ATOM 895 C C . THR A 1 114 ? 1.241 -7.953 1.532 1 97.56 114 THR A C 1
ATOM 897 O O . THR A 1 114 ? 1.942 -7.816 2.537 1 97.56 114 THR A O 1
ATOM 900 N N . ASN A 1 115 ? 0.116 -7.352 1.441 1 93.75 115 ASN A N 1
ATOM 901 C CA . ASN A 1 115 ? -0.519 -6.691 2.578 1 93.75 115 ASN A CA 1
ATOM 902 C C . ASN A 1 115 ? -1.817 -7.387 2.975 1 93.75 115 ASN A C 1
ATOM 904 O O . ASN A 1 115 ? -2.75 -6.742 3.459 1 93.75 115 ASN A O 1
ATOM 908 N N . CYS A 1 116 ? -1.943 -8.578 2.674 1 95.31 116 CYS A N 1
ATOM 909 C CA . CYS A 1 116 ? -3.049 -9.484 2.967 1 95.31 116 CYS A CA 1
ATOM 910 C C . CYS A 1 116 ? -2.533 -10.852 3.396 1 95.31 116 CYS A C 1
ATOM 912 O O . CYS A 1 116 ? -1.324 -11.086 3.402 1 95.31 116 CYS A O 1
ATOM 914 N N . LYS A 1 117 ? -3.441 -11.68 3.859 1 97.12 117 LYS A N 1
ATOM 915 C CA . LYS A 1 117 ? -3.068 -13.078 4.047 1 97.12 117 LYS A CA 1
ATOM 916 C C . LYS A 1 117 ? -2.602 -13.703 2.736 1 97.12 117 LYS A C 1
ATOM 918 O O . LYS A 1 117 ? -3.33 -13.695 1.742 1 97.12 117 LYS A O 1
ATOM 923 N N . ALA A 1 118 ? -1.371 -14.203 2.74 1 98.81 118 ALA A N 1
ATOM 924 C CA . ALA A 1 118 ? -0.799 -14.75 1.511 1 98.81 118 ALA A CA 1
ATOM 925 C C . ALA A 1 118 ? -0.017 -16.031 1.791 1 98.81 118 ALA A C 1
ATOM 927 O O . ALA A 1 118 ? 0.675 -16.125 2.807 1 98.81 118 ALA A O 1
ATOM 928 N N . ALA A 1 119 ? -0.174 -16.953 0.941 1 98.88 119 ALA A N 1
ATOM 929 C CA . ALA A 1 119 ? 0.576 -18.203 1.016 1 98.88 119 ALA A CA 1
ATOM 930 C C . ALA A 1 119 ? 1.397 -18.422 -0.251 1 98.88 119 ALA A C 1
ATOM 932 O O . ALA A 1 119 ? 0.883 -18.281 -1.364 1 98.88 119 ALA A O 1
ATOM 933 N N . LEU A 1 120 ? 2.637 -18.672 -0.107 1 98.88 120 LEU 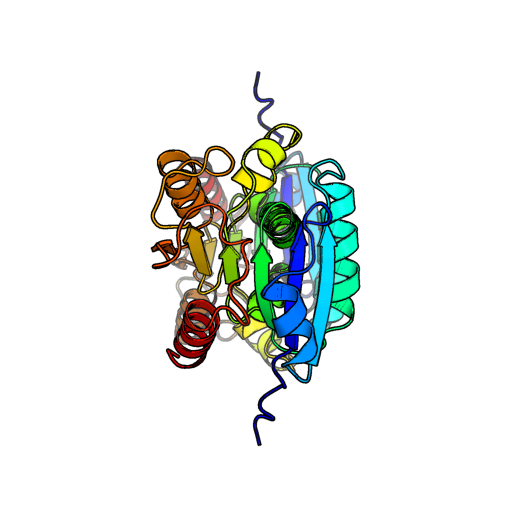A N 1
ATOM 934 C CA . LEU A 1 120 ? 3.48 -19.203 -1.174 1 98.88 120 LEU A CA 1
ATOM 935 C C . LEU A 1 120 ? 3.572 -20.719 -1.09 1 98.88 120 LEU A C 1
ATOM 937 O O . LEU A 1 120 ? 4.098 -21.266 -0.114 1 98.88 120 LEU A O 1
ATOM 941 N N . VAL A 1 121 ? 3.08 -21.422 -2.113 1 98.81 121 VAL A N 1
ATOM 942 C CA . VAL A 1 121 ? 2.91 -22.859 -2.035 1 98.81 121 VAL A CA 1
ATOM 943 C C . VAL A 1 121 ? 3.879 -23.547 -2.994 1 98.81 121 VAL A C 1
ATOM 945 O O . VAL A 1 121 ? 3.936 -23.219 -4.18 1 98.81 121 VAL A O 1
ATOM 948 N N . ILE A 1 122 ? 4.617 -24.5 -2.479 1 98.56 122 ILE A N 1
ATOM 949 C CA . ILE A 1 122 ? 5.492 -25.328 -3.303 1 98.56 122 ILE A CA 1
ATOM 950 C C . ILE A 1 122 ? 5.152 -26.797 -3.094 1 98.56 122 ILE A C 1
ATOM 952 O O . ILE A 1 122 ? 4.426 -27.156 -2.16 1 98.56 122 ILE A O 1
ATOM 956 N N . GLY A 1 123 ? 5.609 -27.656 -3.998 1 97.12 123 GLY A N 1
ATOM 957 C CA . GLY A 1 123 ? 5.383 -29.094 -3.887 1 97.12 123 GLY A CA 1
ATOM 958 C C . GLY A 1 123 ? 6.328 -29.766 -2.914 1 97.12 123 GLY A C 1
ATOM 959 O O . GLY A 1 123 ? 7.258 -29.141 -2.402 1 97.12 123 GLY A O 1
ATOM 960 N N . GLN A 1 124 ? 6.066 -31 -2.619 1 92.69 124 GLN A N 1
ATOM 961 C CA . GLN A 1 124 ? 6.844 -31.797 -1.679 1 92.69 124 GLN A CA 1
ATOM 962 C C . GLN A 1 124 ? 8.273 -31.984 -2.166 1 92.69 124 GLN A C 1
ATOM 964 O O . GLN A 1 124 ? 9.227 -31.859 -1.388 1 92.69 124 GLN A O 1
ATOM 969 N N . ASP A 1 125 ? 8.5 -32.375 -3.428 1 88.5 125 ASP A N 1
ATOM 970 C CA . ASP A 1 125 ? 9.828 -32.656 -3.961 1 88.5 125 ASP A CA 1
ATOM 971 C C . ASP A 1 125 ? 10.492 -31.391 -4.492 1 88.5 125 ASP A C 1
ATOM 973 O O . ASP A 1 125 ? 9.82 -30.391 -4.715 1 88.5 125 ASP A O 1
ATOM 977 N N . GLU A 1 126 ? 11.789 -31.562 -4.613 1 91.12 126 GLU A N 1
ATOM 978 C CA . GLU A 1 126 ? 12.555 -30.438 -5.168 1 91.12 126 GLU A CA 1
ATOM 979 C C . GLU A 1 126 ? 12.117 -30.125 -6.594 1 91.12 126 GLU A C 1
ATOM 981 O O . GLU A 1 126 ? 11.867 -31.031 -7.387 1 91.12 126 GLU A O 1
ATOM 986 N N . ASN A 1 127 ? 11.914 -28.953 -6.895 1 94.12 127 ASN A N 1
ATOM 987 C CA . ASN A 1 127 ? 11.53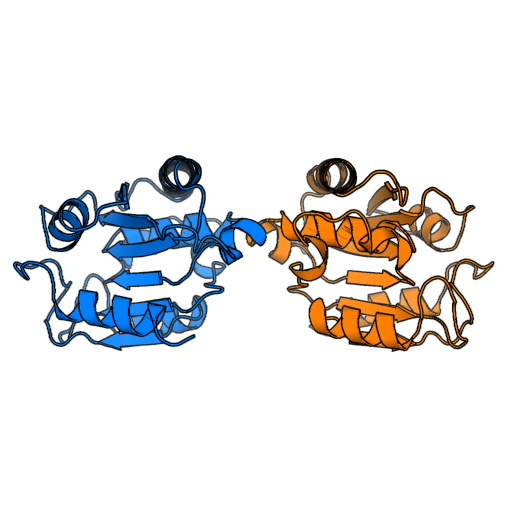9 -28.375 -8.188 1 94.12 127 ASN A CA 1
ATOM 988 C C . ASN A 1 127 ? 12.609 -27.422 -8.711 1 94.12 127 ASN A C 1
ATOM 990 O O . ASN A 1 127 ? 12.766 -26.312 -8.18 1 94.12 127 ASN A O 1
ATOM 994 N N . PRO A 1 128 ? 13.328 -27.828 -9.703 1 95.31 128 PRO A N 1
ATOM 995 C CA . PRO A 1 128 ? 14.414 -26.984 -10.203 1 95.31 128 PRO A CA 1
ATOM 996 C C . PRO A 1 128 ? 13.938 -25.609 -10.656 1 95.31 128 PRO A C 1
ATOM 998 O O . PRO A 1 128 ? 14.719 -24.656 -10.68 1 95.31 128 PRO A O 1
ATOM 1001 N N . LEU A 1 129 ? 12.68 -25.453 -11.016 1 96.38 129 LEU A N 1
ATOM 1002 C CA . LEU A 1 129 ? 12.141 -24.188 -11.484 1 96.38 129 LEU A CA 1
ATOM 1003 C C . LEU A 1 129 ? 11.836 -23.266 -10.305 1 96.38 129 LEU A C 1
ATOM 1005 O O . LEU A 1 129 ? 11.695 -22.047 -10.484 1 96.38 129 LEU A O 1
ATOM 1009 N N . CYS A 1 130 ? 11.68 -23.844 -9.164 1 97.44 130 CYS A N 1
ATOM 1010 C CA . CYS A 1 130 ? 11.359 -23.141 -7.926 1 97.44 130 CYS A CA 1
ATOM 1011 C C . CYS A 1 130 ? 12.016 -23.828 -6.734 1 97.44 130 CYS A C 1
ATOM 1013 O O . CYS A 1 130 ? 11.344 -24.516 -5.957 1 97.44 130 CYS A O 1
ATOM 1015 N N . PRO A 1 131 ? 13.336 -23.625 -6.59 1 97.25 131 PRO A N 1
ATOM 1016 C CA . PRO A 1 131 ? 14.039 -24.297 -5.492 1 97.25 131 PRO A CA 1
ATOM 1017 C C . PRO A 1 131 ? 13.508 -23.906 -4.117 1 97.25 131 PRO A C 1
ATOM 1019 O O . PRO A 1 131 ? 13.156 -22.734 -3.902 1 97.25 131 PRO A O 1
ATOM 1022 N N . THR A 1 132 ? 13.57 -24.859 -3.215 1 97.31 132 THR A N 1
ATOM 1023 C CA . THR A 1 132 ? 12.938 -24.703 -1.909 1 97.31 132 THR A CA 1
ATOM 1024 C C . THR A 1 132 ? 13.562 -23.531 -1.147 1 97.31 132 THR A C 1
ATOM 1026 O O . THR A 1 132 ? 12.844 -22.719 -0.56 1 97.31 132 THR A O 1
ATOM 1029 N N . ASP A 1 133 ? 14.859 -23.438 -1.102 1 97.38 133 ASP A N 1
ATOM 1030 C CA . ASP A 1 133 ? 15.531 -22.375 -0.369 1 97.38 133 ASP A CA 1
ATOM 1031 C C . ASP A 1 133 ? 15.18 -21 -0.943 1 97.38 133 ASP A C 1
ATOM 1033 O O . ASP A 1 133 ? 14.938 -20.047 -0.195 1 97.38 133 ASP A O 1
ATOM 1037 N N . TRP A 1 134 ? 15.18 -20.938 -2.207 1 97.5 134 TRP A N 1
ATOM 1038 C CA . TRP A 1 134 ? 14.82 -19.688 -2.875 1 97.5 134 TRP A CA 1
ATOM 1039 C C . TRP A 1 134 ? 13.375 -19.312 -2.572 1 97.5 134 TRP A C 1
ATOM 1041 O O . TRP A 1 134 ? 13.078 -18.141 -2.305 1 97.5 134 TRP A O 1
ATOM 1051 N N . ALA A 1 135 ? 12.531 -20.234 -2.633 1 98.31 135 ALA A N 1
ATOM 1052 C CA . ALA A 1 135 ? 11.125 -20 -2.311 1 98.31 135 ALA A CA 1
ATOM 1053 C C . ALA A 1 135 ? 10.969 -19.484 -0.884 1 98.31 135 ALA A C 1
ATOM 1055 O O . ALA A 1 135 ? 10.148 -18.594 -0.628 1 98.31 135 ALA A O 1
ATOM 1056 N N . SER A 1 136 ? 11.68 -20.047 0.026 1 98.31 136 SER A N 1
ATOM 1057 C CA . SER A 1 136 ? 11.648 -19.625 1.421 1 98.31 136 SER A CA 1
ATOM 1058 C C . SER A 1 136 ? 12.062 -18.156 1.562 1 98.31 136 SER A C 1
ATOM 1060 O O . SER A 1 136 ? 11.375 -17.375 2.229 1 98.31 136 SER A O 1
ATOM 1062 N N . ASP A 1 137 ? 13.141 -17.812 0.939 1 98.19 137 ASP A N 1
ATOM 1063 C CA . ASP A 1 137 ? 13.602 -16.438 0.956 1 98.19 137 ASP A CA 1
ATOM 1064 C C . ASP A 1 137 ? 12.562 -15.492 0.347 1 98.19 137 ASP A C 1
ATOM 1066 O O . ASP A 1 137 ? 12.297 -14.422 0.891 1 98.19 137 ASP A O 1
ATOM 1070 N N . THR A 1 138 ? 12.023 -15.898 -0.762 1 98.25 138 THR A N 1
ATOM 1071 C CA . THR A 1 138 ? 11.039 -15.094 -1.479 1 98.25 138 THR A CA 1
ATOM 1072 C C . THR A 1 138 ? 9.781 -14.898 -0.641 1 98.25 138 THR A C 1
ATOM 1074 O O . THR A 1 138 ? 9.227 -13.797 -0.59 1 98.25 138 THR A O 1
ATOM 1077 N N . ALA A 1 139 ? 9.344 -15.961 0.033 1 98.75 139 ALA A N 1
ATOM 1078 C CA . ALA A 1 139 ? 8.188 -15.867 0.916 1 98.75 139 ALA A CA 1
ATOM 1079 C C . ALA A 1 139 ? 8.414 -14.828 2.014 1 98.75 139 ALA A C 1
ATOM 1081 O O . ALA A 1 139 ? 7.516 -14.039 2.32 1 98.75 139 ALA A O 1
ATOM 1082 N N . THR A 1 140 ? 9.578 -14.844 2.576 1 98.44 140 THR A N 1
ATOM 1083 C CA . THR A 1 140 ? 9.93 -13.891 3.621 1 98.44 140 THR A CA 1
ATOM 1084 C C . THR A 1 140 ? 9.891 -12.461 3.086 1 98.44 140 THR A C 1
ATOM 1086 O O . THR A 1 140 ? 9.289 -11.578 3.699 1 98.44 140 THR A O 1
ATOM 1089 N N . ILE A 1 141 ? 10.484 -12.281 1.929 1 97.5 141 ILE A N 1
ATOM 1090 C CA . ILE A 1 141 ? 10.539 -10.961 1.309 1 97.5 141 ILE A CA 1
ATOM 1091 C C . ILE A 1 141 ? 9.117 -10.461 1.039 1 97.5 141 ILE A C 1
ATOM 1093 O O . ILE A 1 141 ? 8.789 -9.312 1.348 1 97.5 141 ILE A O 1
ATOM 1097 N N . TRP A 1 142 ? 8.281 -11.289 0.507 1 98.5 142 TRP A N 1
ATOM 1098 C CA . TRP A 1 142 ? 6.941 -10.906 0.083 1 98.5 142 TRP A CA 1
ATOM 1099 C C . TRP A 1 142 ? 5.973 -10.922 1.262 1 98.5 142 TRP A C 1
ATOM 1101 O O . TRP A 1 142 ? 4.812 -10.523 1.126 1 98.5 142 TRP A O 1
ATOM 1111 N N . GLN A 1 143 ? 6.461 -11.344 2.436 1 98.12 143 GLN A N 1
ATOM 1112 C CA . GLN A 1 143 ? 5.617 -11.445 3.621 1 98.12 143 GLN A CA 1
ATOM 1113 C C . GLN A 1 143 ? 4.453 -12.398 3.389 1 98.12 143 GLN A C 1
ATOM 1115 O O . GLN A 1 143 ? 3.299 -12.062 3.664 1 98.12 143 GLN A O 1
ATOM 1120 N N . ALA A 1 144 ? 4.766 -13.562 2.861 1 98.75 144 ALA A N 1
ATOM 1121 C CA . ALA A 1 144 ? 3.836 -14.672 2.643 1 98.75 144 ALA A CA 1
ATOM 1122 C C . ALA A 1 144 ? 4.242 -15.898 3.449 1 98.75 144 ALA A C 1
ATOM 1124 O O . ALA A 1 144 ? 5.43 -16.125 3.701 1 98.75 144 ALA A O 1
ATOM 1125 N N . ARG A 1 145 ? 3.25 -16.641 3.828 1 98.5 145 ARG A N 1
ATOM 1126 C CA . ARG A 1 145 ? 3.539 -17.906 4.504 1 98.5 145 ARG A CA 1
ATOM 1127 C C . ARG A 1 145 ? 3.947 -18.969 3.502 1 98.5 145 ARG A C 1
ATOM 1129 O O . ARG A 1 145 ? 3.225 -19.234 2.537 1 98.5 145 ARG A O 1
ATOM 1136 N N . LEU A 1 146 ? 5.102 -19.594 3.748 1 98.75 146 LEU A N 1
ATOM 1137 C CA . LEU A 1 146 ? 5.508 -20.688 2.889 1 98.75 146 LEU A CA 1
ATOM 1138 C C . LEU A 1 146 ? 4.793 -21.984 3.285 1 98.75 146 LEU A C 1
ATOM 1140 O O . LEU A 1 146 ? 4.828 -22.391 4.449 1 98.75 146 LEU A O 1
ATOM 1144 N N . LEU A 1 147 ? 4.129 -22.609 2.314 1 98.56 147 LEU A N 1
ATOM 1145 C CA . LEU A 1 147 ? 3.432 -23.859 2.547 1 98.56 147 LEU A CA 1
ATOM 1146 C C . LEU A 1 147 ? 3.881 -24.922 1.551 1 98.56 147 LEU A C 1
ATOM 1148 O O . LEU A 1 147 ? 4.195 -24.609 0.4 1 98.56 147 LEU A O 1
ATOM 1152 N N . ARG A 1 148 ? 3.832 -26.156 2.012 1 97.75 148 ARG A N 1
ATOM 1153 C CA . ARG A 1 148 ? 4.125 -27.297 1.15 1 97.75 148 ARG A CA 1
ATOM 1154 C C . ARG A 1 148 ? 2.869 -28.109 0.875 1 97.75 148 ARG A C 1
ATOM 1156 O O . ARG A 1 148 ? 2.25 -28.641 1.802 1 97.75 148 ARG A O 1
ATOM 1163 N N . ALA A 1 149 ? 2.541 -28.203 -0.34 1 97.5 149 ALA A N 1
ATOM 1164 C CA . ALA A 1 149 ? 1.438 -29.078 -0.734 1 97.5 149 ALA A CA 1
ATOM 1165 C C . ALA A 1 149 ? 1.852 -30.547 -0.678 1 97.5 149 ALA A C 1
ATOM 1167 O O . ALA A 1 149 ? 3.035 -30.859 -0.8 1 97.5 149 ALA A O 1
ATOM 1168 N N . PRO A 1 150 ? 0.833 -31.391 -0.481 1 95.81 150 PRO A N 1
ATOM 1169 C CA . PRO A 1 150 ? 1.182 -32.812 -0.434 1 95.81 150 PRO A CA 1
ATOM 1170 C C . PRO A 1 150 ? 1.603 -33.344 -1.796 1 95.81 150 PRO A C 1
ATOM 1172 O O . PRO A 1 150 ? 2.254 -34.406 -1.869 1 95.81 150 PRO A O 1
ATOM 1175 N N . GLN A 1 151 ? 1.25 -32.719 -2.895 1 95 151 GLN A N 1
ATOM 1176 C CA . GLN A 1 151 ? 1.636 -33.125 -4.238 1 95 151 GLN A CA 1
ATOM 1177 C C . GLN A 1 151 ? 3.068 -32.719 -4.555 1 95 151 GLN A C 1
ATOM 1179 O O . GLN A 1 151 ? 3.576 -31.734 -3.986 1 95 151 GLN A O 1
ATOM 1184 N N . SER A 1 152 ? 3.67 -33.375 -5.488 1 91.5 152 SER A N 1
ATOM 1185 C CA . SER A 1 152 ? 5.09 -33.156 -5.754 1 91.5 152 SER A CA 1
ATOM 1186 C C . SER A 1 152 ? 5.293 -32.188 -6.934 1 91.5 152 SER A C 1
ATOM 1188 O O . SER A 1 152 ? 4.359 -31.938 -7.688 1 91.5 152 SER A O 1
ATOM 1190 N N . GLY A 1 153 ? 6.523 -31.703 -6.984 1 91.44 153 GLY A N 1
ATOM 1191 C CA . GLY A 1 153 ? 7.016 -31 -8.156 1 91.44 153 GLY A CA 1
ATOM 1192 C C . GLY A 1 153 ? 6.441 -29.609 -8.305 1 91.44 153 GLY A C 1
ATOM 1193 O O . GLY A 1 153 ? 6.332 -28.875 -7.32 1 91.44 153 GLY A O 1
ATOM 1194 N N . HIS A 1 154 ? 6.164 -29.219 -9.531 1 95.81 154 HIS A N 1
ATOM 1195 C CA . HIS A 1 154 ? 5.82 -27.859 -9.898 1 95.81 154 HIS A CA 1
ATOM 1196 C C . HIS A 1 154 ? 4.316 -27.625 -9.797 1 95.81 154 HIS A C 1
ATOM 1198 O O . HIS A 1 154 ? 3.812 -26.594 -10.242 1 95.81 154 HIS A O 1
ATOM 1204 N N . LEU A 1 155 ? 3.572 -28.609 -9.328 1 97.25 155 LEU A N 1
ATOM 1205 C CA . LEU A 1 155 ? 2.135 -28.562 -9.086 1 97.25 155 LEU A CA 1
ATOM 1206 C C . LEU A 1 155 ? 1.379 -28.203 -10.367 1 97.25 155 LEU A C 1
ATOM 1208 O O . LEU A 1 155 ? 0.436 -27.406 -10.328 1 97.25 155 LEU A O 1
ATOM 1212 N N . ASN A 1 156 ? 1.854 -28.641 -11.438 1 95.12 156 ASN A N 1
ATOM 1213 C CA . ASN A 1 156 ? 1.206 -28.438 -12.734 1 95.12 156 ASN A CA 1
ATOM 1214 C C . ASN A 1 156 ? 0.735 -29.766 -13.336 1 95.12 156 ASN A C 1
ATOM 1216 O O . ASN A 1 156 ? 0.348 -29.812 -14.5 1 95.12 156 ASN A O 1
ATOM 1220 N N . GLN A 1 157 ? 0.745 -30.766 -12.641 1 90 157 GLN A N 1
ATOM 1221 C CA . GLN A 1 157 ? 0.342 -32.094 -13.141 1 90 157 GLN A CA 1
ATOM 1222 C C . GLN A 1 157 ? -1.177 -32.219 -13.133 1 90 157 GLN A C 1
ATOM 1224 O O . GLN A 1 157 ? -1.901 -31.234 -13.008 1 90 157 GLN A O 1
ATOM 1229 N N . ARG A 1 158 ? -1.642 -33.469 -13.492 1 89.44 158 ARG A N 1
ATOM 1230 C CA . ARG A 1 158 ? -3.068 -33.781 -13.516 1 89.44 158 ARG A CA 1
ATOM 1231 C C . ARG A 1 158 ? -3.625 -33.906 -12.102 1 89.44 158 ARG A C 1
ATOM 1233 O O . ARG A 1 158 ? -3.738 -35.031 -11.586 1 89.44 158 ARG A O 1
ATOM 1240 N N . LEU A 1 159 ? -3.98 -32.781 -11.57 1 93.62 159 LEU A N 1
ATOM 1241 C CA . LEU A 1 159 ? -4.422 -32.75 -10.18 1 93.62 159 LEU A CA 1
ATOM 1242 C C . LEU A 1 159 ? -5.926 -32.5 -10.094 1 93.62 159 LEU A C 1
ATOM 1244 O O . LEU A 1 159 ? -6.449 -32.188 -9.031 1 93.62 159 LEU A O 1
ATOM 1248 N N . GLY A 1 160 ? -6.52 -32.719 -11.266 1 93.75 160 GLY A N 1
ATOM 1249 C CA . GLY A 1 160 ? -7.926 -32.344 -11.258 1 93.75 160 GLY A CA 1
ATOM 1250 C C . GLY A 1 160 ? -8.172 -30.922 -10.797 1 93.75 160 GLY A C 1
ATOM 1251 O O . GLY A 1 160 ? -7.559 -29.984 -11.32 1 93.75 160 GLY A O 1
ATOM 1252 N N . GLY A 1 161 ? -9.039 -30.703 -9.852 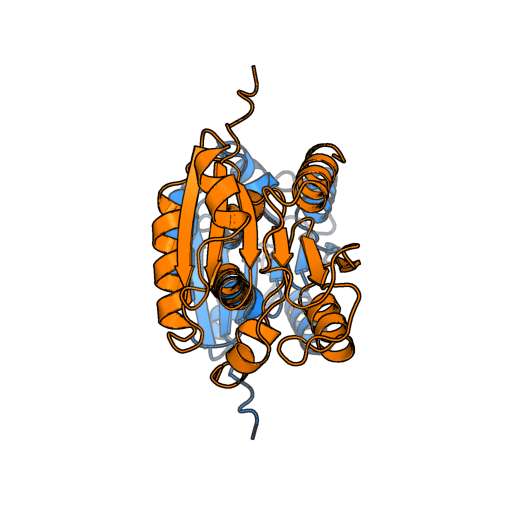1 93.62 161 GLY A N 1
ATOM 1253 C CA . GLY A 1 161 ? -9.312 -29.375 -9.32 1 93.62 161 GLY A CA 1
ATOM 1254 C C . GLY A 1 161 ? -8.367 -28.969 -8.203 1 93.62 161 GLY A C 1
ATOM 1255 O O . GLY A 1 161 ? -8.57 -27.938 -7.555 1 93.62 161 GLY A O 1
ATOM 1256 N N . TRP A 1 162 ? -7.305 -29.828 -7.965 1 97.06 162 TRP A N 1
ATOM 1257 C CA . TRP A 1 162 ? -6.367 -29.562 -6.879 1 97.06 162 TRP A CA 1
ATOM 1258 C C . TRP A 1 162 ? -7.109 -29.25 -5.582 1 97.06 162 TRP A C 1
ATOM 1260 O O . TRP A 1 162 ? -6.984 -28.156 -5.027 1 97.06 162 TRP A O 1
ATOM 1270 N N . GLN A 1 163 ? -7.781 -30.203 -5.039 1 96.5 163 GLN A N 1
ATOM 1271 C CA . GLN A 1 163 ? -8.688 -30.078 -3.9 1 96.5 163 GLN A CA 1
ATOM 1272 C C . GLN A 1 163 ? -7.973 -29.484 -2.693 1 96.5 163 GLN A C 1
ATOM 1274 O O . GLN A 1 163 ? -8.57 -28.703 -1.939 1 96.5 163 GLN A O 1
ATOM 1279 N N . TRP A 1 164 ? -6.707 -29.812 -2.479 1 97.75 164 TRP A N 1
ATOM 1280 C CA . TRP A 1 164 ? -5.938 -29.25 -1.371 1 97.75 164 TRP A CA 1
ATOM 1281 C C . TRP A 1 164 ? -5.875 -27.734 -1.464 1 97.75 164 TRP A C 1
ATOM 1283 O O . TRP A 1 164 ? -6.051 -27.047 -0.461 1 97.75 164 TRP A O 1
ATOM 1293 N N . GLY A 1 165 ? -5.605 -27.234 -2.66 1 98.12 165 GLY A N 1
ATOM 1294 C CA . GLY A 1 165 ? -5.582 -25.797 -2.881 1 98.12 165 GLY A CA 1
ATOM 1295 C C . GLY A 1 165 ? -6.922 -25.125 -2.629 1 98.12 165 GLY A C 1
ATOM 1296 O O . GLY A 1 165 ? -6.98 -24.031 -2.076 1 98.12 165 GLY A O 1
ATOM 1297 N N . MET A 1 166 ? -8.008 -25.797 -3.023 1 97.25 166 MET A N 1
ATOM 1298 C CA . MET A 1 166 ? -9.352 -25.281 -2.785 1 97.25 166 MET A CA 1
ATOM 1299 C C . MET A 1 166 ? -9.633 -25.156 -1.292 1 97.25 166 MET A C 1
ATOM 1301 O O . MET A 1 166 ? -10.211 -24.172 -0.84 1 97.25 166 MET A O 1
ATOM 1305 N N . ARG A 1 167 ? -9.25 -26.156 -0.602 1 97.25 167 ARG A N 1
ATOM 1306 C CA . ARG A 1 167 ? -9.43 -26.141 0.846 1 97.25 167 ARG A CA 1
ATOM 1307 C C . ARG A 1 167 ? -8.625 -25 1.478 1 97.25 167 ARG A C 1
ATOM 1309 O O . ARG A 1 167 ? -9.117 -24.312 2.375 1 97.25 167 ARG A O 1
ATOM 1316 N N . LEU A 1 168 ? -7.379 -24.859 1.037 1 97.88 168 LEU A N 1
ATOM 1317 C CA . LEU A 1 168 ? -6.543 -23.766 1.524 1 97.88 168 LEU A CA 1
ATOM 1318 C C . LEU A 1 168 ? -7.227 -22.422 1.313 1 97.88 168 LEU A C 1
ATOM 1320 O O . LEU A 1 168 ? -7.258 -21.594 2.219 1 97.88 168 LEU A O 1
ATOM 1324 N N . MET A 1 169 ? -7.793 -22.203 0.127 1 97.38 169 MET A N 1
ATOM 1325 C CA . MET A 1 169 ? -8.484 -20.953 -0.182 1 97.38 169 MET A CA 1
ATOM 1326 C C . MET A 1 169 ? -9.648 -20.734 0.771 1 97.38 169 MET A C 1
ATOM 1328 O O . MET A 1 169 ? -9.836 -19.625 1.279 1 97.38 169 MET A O 1
ATOM 1332 N N . GLN A 1 170 ? -10.422 -21.766 1.039 1 95.25 170 GLN A N 1
ATOM 1333 C CA . GLN A 1 170 ? -11.555 -21.672 1.946 1 95.25 170 GLN A CA 1
ATOM 1334 C C . GLN A 1 170 ? -11.102 -21.312 3.359 1 95.25 170 GLN A C 1
ATOM 1336 O O . GLN A 1 170 ? -11.719 -20.469 4.02 1 95.25 170 GLN A O 1
ATOM 1341 N N . GLU A 1 171 ? -10.062 -21.969 3.787 1 96.44 171 GLU A N 1
ATOM 1342 C CA . GLU A 1 171 ? -9.523 -21.688 5.113 1 96.44 171 GLU A CA 1
ATOM 1343 C C . GLU A 1 171 ? -9.078 -20.234 5.234 1 96.44 171 GLU A C 1
ATOM 1345 O O . GLU A 1 171 ? -9.289 -19.594 6.27 1 96.44 171 GLU A O 1
ATOM 1350 N N . MET A 1 172 ? -8.461 -19.734 4.227 1 96.06 172 MET A N 1
ATOM 1351 C CA . MET A 1 172 ? -7.973 -18.359 4.219 1 96.06 172 MET A CA 1
ATOM 1352 C C . MET A 1 172 ? -9.133 -17.375 4.266 1 96.06 172 MET A C 1
ATOM 1354 O O . MET A 1 172 ? -9.023 -16.297 4.867 1 96.06 172 MET A O 1
ATOM 1358 N N . LEU A 1 173 ? -10.219 -17.641 3.627 1 92.69 173 LEU A N 1
ATOM 1359 C CA . LEU A 1 173 ? -11.359 -16.734 3.535 1 92.69 173 LEU A CA 1
ATOM 1360 C C . LEU A 1 173 ? -12.195 -16.797 4.809 1 92.69 173 LEU A C 1
ATOM 1362 O O . LEU A 1 173 ? -12.867 -15.82 5.156 1 92.69 173 LEU A O 1
ATOM 1366 N N . TRP A 1 174 ? -12.25 -17.969 5.484 1 85.31 174 TRP A N 1
ATOM 1367 C CA . TRP A 1 174 ? -13.062 -18.141 6.684 1 85.31 174 TRP A CA 1
ATOM 1368 C C . TRP A 1 174 ? -12.344 -17.594 7.91 1 85.31 174 TRP A C 1
ATOM 1370 O O . TRP A 1 174 ? -12.984 -17.141 8.867 1 85.31 174 TRP A O 1
ATOM 1380 N N . ASP A 1 175 ? -11.039 -17.656 8.031 1 69.62 175 ASP A N 1
ATOM 1381 C CA . ASP A 1 175 ? -10.273 -17.25 9.211 1 69.62 175 ASP A CA 1
ATOM 1382 C C . ASP A 1 175 ? -10.289 -15.742 9.391 1 69.62 175 ASP A C 1
ATOM 1384 O O . ASP A 1 175 ? -9.453 -15.188 10.109 1 69.62 175 ASP A O 1
ATOM 1388 N N . ASP A 1 176 ? -11.469 -15.023 9.461 1 57.12 176 ASP A N 1
ATOM 1389 C CA . ASP A 1 176 ? -11.477 -13.602 9.797 1 57.12 176 ASP A CA 1
ATOM 1390 C C . ASP A 1 176 ? -10.914 -13.367 11.203 1 57.12 176 ASP A C 1
ATOM 1392 O O . ASP A 1 176 ? -11.172 -14.148 12.117 1 57.12 176 ASP A O 1
ATOM 1396 N N . MET B 1 1 ? 28.094 4.816 -7.293 1 26.17 1 MET B N 1
ATOM 1397 C CA . MET B 1 1 ? 27.734 5.707 -6.195 1 26.17 1 MET B CA 1
ATOM 1398 C C . MET B 1 1 ? 26.219 5.742 -5.988 1 26.17 1 MET B C 1
ATOM 1400 O O . MET B 1 1 ? 25.469 6.055 -6.918 1 26.17 1 MET B O 1
ATOM 1404 N N . SER B 1 2 ? 25.469 4.895 -5.367 1 37.84 2 SER B N 1
ATOM 1405 C CA . SER B 1 2 ? 24.031 4.852 -5.184 1 37.84 2 SER B CA 1
ATOM 1406 C C . SER B 1 2 ? 23.438 6.254 -5.055 1 37.84 2 SER B C 1
ATOM 1408 O O . SER B 1 2 ? 23.797 7 -4.141 1 37.84 2 SER B O 1
ATOM 1410 N N . VAL B 1 3 ? 23.484 7.113 -6.062 1 37.19 3 VAL B N 1
ATOM 1411 C CA . VAL B 1 3 ? 23.203 8.547 -6.02 1 37.19 3 VAL B CA 1
ATOM 1412 C C . VAL B 1 3 ? 22.062 8.82 -5.039 1 37.19 3 VAL B C 1
ATOM 1414 O O . VAL B 1 3 ? 21 8.219 -5.137 1 37.19 3 VAL B O 1
ATOM 1417 N N . ALA B 1 4 ? 22.312 8.953 -3.859 1 45.12 4 ALA B N 1
ATOM 1418 C CA . ALA B 1 4 ? 21.438 9.391 -2.783 1 45.12 4 ALA B CA 1
ATOM 1419 C C . ALA B 1 4 ? 20.312 10.273 -3.322 1 45.12 4 ALA B C 1
ATOM 1421 O O . ALA B 1 4 ? 20.562 11.383 -3.809 1 45.12 4 ALA B O 1
ATOM 1422 N N . GLN B 1 5 ? 19.375 9.656 -3.988 1 64 5 GLN B N 1
ATOM 1423 C CA . GLN B 1 5 ? 18.328 10.477 -4.578 1 64 5 GLN B CA 1
ATOM 1424 C C . GLN B 1 5 ? 17.922 11.617 -3.641 1 64 5 GLN B C 1
ATOM 1426 O O . GLN B 1 5 ? 17.859 11.43 -2.424 1 64 5 GLN B O 1
ATOM 1431 N N . ASP B 1 6 ? 17.938 12.844 -4.18 1 85.62 6 ASP B N 1
ATOM 1432 C CA . ASP B 1 6 ? 17.594 14.094 -3.502 1 85.62 6 ASP B CA 1
ATOM 1433 C C . ASP B 1 6 ? 16.203 14.008 -2.857 1 85.62 6 ASP B C 1
ATOM 1435 O O . ASP B 1 6 ? 15.289 13.398 -3.418 1 85.62 6 ASP B O 1
ATOM 1439 N N . LEU B 1 7 ? 16.109 14.359 -1.628 1 95.06 7 LEU B N 1
ATOM 1440 C CA . LEU B 1 7 ? 14.883 14.359 -0.847 1 95.06 7 LEU B CA 1
ATOM 1441 C C . LEU B 1 7 ? 14.078 15.633 -1.096 1 95.06 7 LEU B C 1
ATOM 1443 O O . LEU B 1 7 ? 14.602 16.734 -0.952 1 95.06 7 LEU B O 1
ATOM 1447 N N . THR B 1 8 ? 12.867 15.523 -1.63 1 98 8 THR B N 1
ATOM 1448 C CA . THR B 1 8 ? 11.961 16.641 -1.812 1 98 8 THR B CA 1
ATOM 1449 C C . THR B 1 8 ? 10.984 16.75 -0.64 1 98 8 THR B C 1
ATOM 1451 O O . THR B 1 8 ? 10.461 15.734 -0.172 1 98 8 THR B O 1
ATOM 1454 N N . LEU B 1 9 ? 10.812 17.922 -0.123 1 98.38 9 LEU B N 1
ATOM 1455 C CA . LEU B 1 9 ? 9.797 18.156 0.894 1 98.38 9 LEU B CA 1
ATOM 1456 C C . LEU B 1 9 ? 8.445 18.453 0.251 1 98.38 9 LEU B C 1
ATOM 1458 O O . LEU B 1 9 ? 8.328 19.375 -0.563 1 98.38 9 LEU B O 1
ATOM 1462 N N . LEU B 1 10 ? 7.488 17.672 0.486 1 98.88 10 LEU B N 1
ATOM 1463 C CA . LEU B 1 10 ? 6.109 17.984 0.12 1 98.88 10 LEU B CA 1
ATOM 1464 C C . LEU B 1 10 ? 5.363 18.609 1.292 1 98.88 10 LEU B C 1
ATOM 1466 O O . LEU B 1 10 ? 5.059 17.922 2.275 1 98.88 10 LEU B O 1
ATOM 1470 N N . LEU B 1 11 ? 5.121 19.891 1.2 1 98.94 11 LEU B N 1
ATOM 1471 C CA . LEU B 1 11 ? 4.461 20.656 2.246 1 98.94 11 LEU B CA 1
ATOM 1472 C C . LEU B 1 11 ? 2.99 20.891 1.905 1 98.94 11 LEU B C 1
ATOM 1474 O O . LEU B 1 11 ? 2.674 21.469 0.861 1 98.94 11 LEU B O 1
ATOM 1478 N N . VAL B 1 12 ? 2.096 20.453 2.777 1 98.94 12 VAL B N 1
ATOM 1479 C CA . VAL B 1 12 ? 0.666 20.594 2.525 1 98.94 12 VAL B CA 1
ATOM 1480 C C . VAL B 1 12 ? 0.018 21.406 3.639 1 98.94 12 VAL B C 1
ATOM 1482 O O . VAL B 1 12 ? -0.147 20.922 4.762 1 98.94 12 VAL B O 1
ATOM 1485 N N . ARG B 1 13 ? -0.39 22.594 3.336 1 98.62 13 ARG B N 1
ATOM 1486 C CA . ARG B 1 13 ? -0.875 23.516 4.352 1 98.62 13 ARG B CA 1
ATOM 1487 C C . ARG B 1 13 ? -2.396 23.625 4.305 1 98.62 13 ARG B C 1
ATOM 1489 O O . ARG B 1 13 ? -3.027 23.203 3.34 1 98.62 13 ARG B O 1
ATOM 1496 N N . ASP B 1 14 ? -2.971 24.125 5.34 1 98.31 14 ASP B N 1
ATOM 1497 C CA . ASP B 1 14 ? -4.375 24.516 5.398 1 98.31 14 ASP B CA 1
ATOM 1498 C C . ASP B 1 14 ? -4.609 25.844 4.668 1 98.31 14 ASP B C 1
ATOM 1500 O O . ASP B 1 14 ? -4.078 26.875 5.07 1 98.31 14 ASP B O 1
ATOM 1504 N N . ALA B 1 15 ? -5.422 25.844 3.66 1 98.12 15 ALA B N 1
ATOM 1505 C CA . ALA B 1 15 ? -5.648 27.016 2.809 1 98.12 15 ALA B CA 1
ATOM 1506 C C . ALA B 1 15 ? -6.301 28.141 3.596 1 98.12 15 ALA B C 1
ATOM 1508 O O . ALA B 1 15 ? -6.168 29.312 3.234 1 98.12 15 ALA B O 1
ATOM 1509 N N . ALA B 1 16 ? -6.938 27.797 4.637 1 97.06 16 ALA B N 1
ATOM 1510 C CA . ALA B 1 16 ? -7.707 28.781 5.391 1 97.06 16 ALA B CA 1
ATOM 1511 C C . ALA B 1 16 ? -6.812 29.547 6.363 1 97.06 16 ALA B C 1
ATOM 1513 O O . ALA B 1 16 ? -7.227 30.562 6.934 1 97.06 16 ALA B O 1
ATOM 1514 N N . GLU B 1 17 ? -5.59 29.125 6.559 1 96.5 17 GLU B N 1
ATOM 1515 C CA . GLU B 1 17 ? -4.727 29.719 7.578 1 96.5 17 GLU B CA 1
ATOM 1516 C C . GLU B 1 17 ? -3.766 30.734 6.961 1 96.5 17 GLU B C 1
ATOM 1518 O O . GLU B 1 17 ? -3.279 30.547 5.844 1 96.5 17 GLU B O 1
ATOM 1523 N N . PRO B 1 18 ? -3.518 31.797 7.734 1 96.56 18 PRO B N 1
ATOM 1524 C CA . PRO B 1 18 ? -2.5 32.719 7.254 1 96.56 18 PRO B CA 1
ATOM 1525 C C . PRO B 1 18 ? -1.107 32.094 7.191 1 96.56 18 PRO B C 1
ATOM 1527 O O . PRO B 1 18 ? -0.925 30.953 7.59 1 96.56 18 PRO B O 1
ATOM 1530 N N . GLU B 1 19 ? -0.153 32.844 6.602 1 96.69 19 GLU B N 1
ATOM 1531 C CA . GLU B 1 19 ? 1.222 32.375 6.52 1 96.69 19 GLU B CA 1
ATOM 1532 C C . GLU B 1 19 ? 1.744 31.938 7.891 1 96.69 19 GLU B C 1
ATOM 1534 O O . GLU B 1 19 ? 1.5 32.625 8.891 1 96.69 19 GLU B O 1
ATOM 1539 N N . MET B 1 20 ? 2.422 30.859 7.941 1 97.12 20 MET B N 1
ATOM 1540 C CA . MET B 1 20 ? 3.006 30.328 9.172 1 97.12 20 MET B CA 1
ATOM 1541 C C . MET B 1 20 ? 4.281 29.547 8.867 1 97.12 20 MET B C 1
ATOM 1543 O O . MET B 1 20 ? 4.883 29.719 7.805 1 97.12 20 MET B O 1
ATOM 1547 N N . TRP B 1 21 ? 4.688 28.719 9.922 1 98.06 21 TRP B N 1
ATOM 1548 C CA . TRP B 1 21 ? 5.98 28.047 9.867 1 98.06 21 TRP B CA 1
ATOM 1549 C C . TRP B 1 21 ? 6.113 27.219 8.594 1 98.06 21 TRP B C 1
ATOM 1551 O O . TRP B 1 21 ? 7.211 27.094 8.047 1 98.06 21 TRP B O 1
ATOM 1561 N N . ILE B 1 22 ? 5.07 26.688 8.062 1 98.44 22 ILE B N 1
ATOM 1562 C CA . ILE B 1 22 ? 5.141 25.797 6.91 1 98.44 22 ILE B CA 1
ATOM 1563 C C . ILE B 1 22 ? 5.484 26.594 5.656 1 98.44 22 ILE B C 1
ATOM 1565 O O . ILE B 1 22 ? 6.133 26.078 4.742 1 98.44 22 ILE B O 1
ATOM 1569 N N . ASP B 1 23 ? 5.121 27.844 5.613 1 97.88 23 ASP B N 1
ATOM 1570 C CA . ASP B 1 23 ? 5.488 28.734 4.516 1 97.88 23 ASP B CA 1
ATOM 1571 C C . ASP B 1 23 ? 6.953 29.156 4.613 1 97.88 23 ASP B C 1
ATOM 1573 O O . ASP B 1 23 ? 7.621 29.344 3.592 1 97.88 23 ASP B O 1
ATOM 1577 N N . ILE B 1 24 ? 7.383 29.344 5.824 1 97.69 24 ILE B N 1
ATOM 1578 C CA . ILE B 1 24 ? 8.805 29.594 6.035 1 97.69 24 ILE B CA 1
ATOM 1579 C C . ILE B 1 24 ? 9.617 28.391 5.574 1 97.69 24 ILE B C 1
ATOM 1581 O O . ILE B 1 24 ? 10.648 28.547 4.914 1 97.69 24 ILE B O 1
ATOM 1585 N N . TRP B 1 25 ? 9.141 27.125 5.914 1 97.94 25 TRP B N 1
ATOM 1586 C CA . TRP B 1 25 ? 9.797 25.906 5.453 1 97.94 25 TRP B CA 1
ATOM 1587 C C . TRP B 1 25 ? 9.891 25.891 3.932 1 97.94 25 TRP B C 1
ATOM 1589 O O . TRP B 1 25 ? 10.906 25.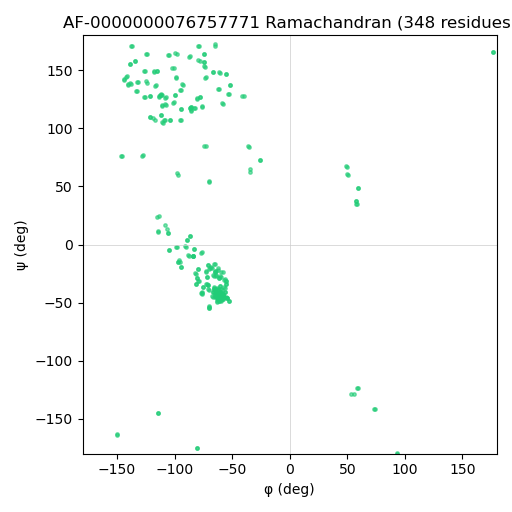469 3.371 1 97.94 25 TRP B O 1
ATOM 1599 N N . ALA B 1 26 ? 8.867 26.312 3.242 1 97.62 26 ALA B N 1
ATOM 1600 C CA . ALA B 1 26 ? 8.812 26.297 1.782 1 97.62 26 ALA B CA 1
ATOM 1601 C C . ALA B 1 26 ? 9.93 27.156 1.182 1 97.62 26 ALA B C 1
ATOM 1603 O O . ALA B 1 26 ? 10.422 26.859 0.09 1 97.62 26 ALA B O 1
ATOM 1604 N N . ARG B 1 27 ? 10.352 28.141 1.924 1 96.25 27 ARG B N 1
ATOM 1605 C CA . ARG B 1 27 ? 11.383 29.047 1.439 1 96.25 27 ARG B CA 1
ATOM 1606 C C . ARG B 1 27 ? 12.766 28.625 1.925 1 96.25 27 ARG B C 1
ATOM 1608 O O . ARG B 1 27 ? 13.781 29.094 1.405 1 96.25 27 ARG B O 1
ATOM 1615 N N . SER B 1 28 ? 12.844 27.797 2.854 1 94.94 28 SER B N 1
ATOM 1616 C CA . SER B 1 28 ? 14.094 27.5 3.545 1 94.94 28 SER B CA 1
ATOM 1617 C C . SER B 1 28 ? 14.766 26.25 2.969 1 94.94 28 SER B C 1
ATOM 1619 O O . SER B 1 28 ? 15.945 26 3.238 1 94.94 28 SER B O 1
ATOM 1621 N N . TYR B 1 29 ? 14.07 25.469 2.211 1 93.69 29 TYR B N 1
ATOM 1622 C CA . TYR B 1 29 ? 14.617 24.219 1.672 1 93.69 29 TYR B CA 1
ATOM 1623 C C . TYR B 1 29 ? 14.711 24.281 0.153 1 93.69 29 TYR B C 1
ATOM 1625 O O . TYR B 1 29 ? 13.906 24.953 -0.501 1 93.69 29 TYR B O 1
ATOM 1633 N N . PRO B 1 30 ? 15.672 23.609 -0.392 1 92.94 30 PRO B N 1
ATOM 1634 C CA . PRO B 1 30 ? 15.945 23.75 -1.825 1 92.94 30 PRO B CA 1
ATOM 1635 C C . PRO B 1 30 ? 14.93 23 -2.689 1 92.94 30 PRO B C 1
ATOM 1637 O O . PRO B 1 30 ? 14.539 23.5 -3.75 1 92.94 30 PRO B O 1
ATOM 1640 N N . LEU B 1 31 ? 14.523 21.844 -2.4 1 96.44 31 LEU B N 1
ATOM 1641 C CA . LEU B 1 31 ? 13.578 21.047 -3.168 1 96.44 31 LEU B CA 1
ATOM 1642 C C . LEU B 1 31 ? 12.25 20.922 -2.432 1 96.44 31 LEU B C 1
ATOM 1644 O O . LEU B 1 31 ? 12.141 20.156 -1.463 1 96.44 31 LEU B O 1
ATOM 1648 N N . VAL B 1 32 ? 11.312 21.656 -2.924 1 97.94 32 VAL B N 1
ATOM 1649 C CA . VAL B 1 32 ? 10.047 21.719 -2.211 1 97.94 32 VAL B CA 1
ATOM 1650 C C . VAL B 1 32 ? 8.891 21.719 -3.211 1 97.94 32 VAL B C 1
ATOM 1652 O O . VAL B 1 32 ? 8.977 22.328 -4.277 1 97.94 32 VAL B O 1
ATOM 1655 N N . GLN B 1 33 ? 7.84 21 -2.951 1 98.62 33 GLN B N 1
ATOM 1656 C CA . GLN B 1 33 ? 6.5 21.141 -3.516 1 98.62 33 GLN B CA 1
ATOM 1657 C C . GLN B 1 33 ? 5.496 21.562 -2.443 1 98.62 33 GLN B C 1
ATOM 1659 O O . GLN B 1 33 ? 5.438 20.953 -1.373 1 98.62 33 GLN B O 1
ATOM 1664 N N . GLN B 1 34 ? 4.777 22.625 -2.695 1 98.56 34 GLN B N 1
ATOM 1665 C CA . GLN B 1 34 ? 3.803 23.094 -1.721 1 98.56 34 GLN B CA 1
ATOM 1666 C C . GLN B 1 34 ? 2.385 23.016 -2.281 1 98.56 34 GLN B C 1
ATOM 1668 O O . GLN B 1 34 ? 2.152 23.375 -3.439 1 98.56 34 GLN B O 1
ATOM 1673 N N . VAL B 1 35 ? 1.448 22.562 -1.485 1 98.81 35 VAL B N 1
ATOM 1674 C CA . VAL B 1 35 ? 0.033 22.453 -1.824 1 98.81 35 VAL B CA 1
ATOM 1675 C C . VAL B 1 35 ? -0.814 23.047 -0.701 1 98.81 35 VAL B C 1
ATOM 1677 O O . VAL B 1 35 ? -0.5 22.875 0.479 1 98.81 35 VAL B O 1
ATOM 1680 N N . ALA B 1 36 ? -1.871 23.766 -1.048 1 98.81 36 ALA B N 1
ATOM 1681 C CA . ALA B 1 36 ? -2.854 24.25 -0.08 1 98.81 36 ALA B CA 1
ATOM 1682 C C . ALA B 1 36 ? -4.191 23.547 -0.26 1 98.81 36 ALA B C 1
ATOM 1684 O O . ALA B 1 36 ? -4.723 23.484 -1.371 1 98.81 36 ALA B O 1
ATOM 1685 N N . CYS B 1 37 ? -4.719 23.047 0.833 1 98.38 37 CYS B N 1
ATOM 1686 C CA . CYS B 1 37 ? -5.996 22.344 0.793 1 98.38 37 CYS B CA 1
ATOM 1687 C C . CYS B 1 37 ? -6.984 22.969 1.775 1 98.38 37 CYS B C 1
ATOM 1689 O O . CYS B 1 37 ? -6.621 23.297 2.904 1 98.38 37 CYS B O 1
ATOM 1691 N N . ALA B 1 38 ? -8.227 23.047 1.324 1 97.69 38 ALA B N 1
ATOM 1692 C CA . ALA B 1 38 ? -9.289 23.547 2.195 1 97.69 38 ALA B CA 1
ATOM 1693 C C . ALA B 1 38 ? -10.125 22.391 2.746 1 97.69 38 ALA B C 1
ATOM 1695 O O . ALA B 1 38 ? -10.297 21.359 2.082 1 97.69 38 ALA B O 1
ATOM 1696 N N . ALA B 1 39 ? -10.688 22.625 3.91 1 95.75 39 ALA B N 1
ATOM 1697 C CA . ALA B 1 39 ? -11.414 21.562 4.617 1 95.75 39 ALA B CA 1
ATOM 1698 C C . ALA B 1 39 ? -12.641 21.125 3.826 1 95.75 39 ALA B C 1
ATOM 1700 O O . ALA B 1 39 ? -13.039 19.953 3.893 1 95.75 39 ALA B O 1
ATOM 1701 N N . ASP B 1 40 ? -13.148 22.016 3.023 1 94.62 40 ASP B N 1
ATOM 1702 C CA . ASP B 1 40 ? -14.438 21.734 2.402 1 94.62 40 ASP B CA 1
ATOM 1703 C C . ASP B 1 40 ? -14.258 21.219 0.979 1 94.62 40 ASP B C 1
ATOM 1705 O O . ASP B 1 40 ? -15.242 20.969 0.274 1 94.62 40 ASP B O 1
ATOM 1709 N N . GLU B 1 41 ? -13.047 21.125 0.48 1 95.12 41 GLU B N 1
ATOM 1710 C CA . GLU B 1 41 ? -12.797 20.656 -0.883 1 95.12 41 GLU B CA 1
ATOM 1711 C C . GLU B 1 41 ? -13.188 19.203 -1.06 1 95.12 41 GLU B C 1
ATOM 1713 O O . GLU B 1 41 ? -13.656 18.797 -2.129 1 95.12 41 GLU B O 1
ATOM 1718 N N . GLY B 1 42 ? -12.922 18.344 0.027 1 94 42 GLY B N 1
ATOM 1719 C CA . GLY B 1 42 ? -13.352 16.969 -0.014 1 94 42 GLY B CA 1
ATOM 1720 C C . GLY B 1 42 ? -12.281 16.031 -0.544 1 94 42 GLY B C 1
ATOM 1721 O O . GLY B 1 42 ? -11.234 16.469 -1.026 1 94 42 GLY B O 1
ATOM 1722 N N . ILE B 1 43 ? -12.586 14.805 -0.614 1 97.06 43 ILE B N 1
ATOM 1723 C CA . ILE B 1 43 ? -11.641 13.711 -0.799 1 97.06 43 ILE B CA 1
ATOM 1724 C C . ILE B 1 43 ? -11.078 13.75 -2.219 1 97.06 43 ILE B C 1
ATOM 1726 O O . ILE B 1 43 ? -9.859 13.766 -2.414 1 97.06 43 ILE B O 1
ATOM 1730 N N . ALA B 1 44 ? -11.961 13.773 -3.209 1 96.69 44 ALA B N 1
ATOM 1731 C CA . ALA B 1 44 ? -11.531 13.68 -4.602 1 96.69 44 ALA B CA 1
ATOM 1732 C C . ALA B 1 44 ? -10.641 14.867 -4.977 1 96.69 44 ALA B C 1
ATOM 1734 O O . ALA B 1 44 ? -9.617 14.688 -5.645 1 96.69 44 ALA B O 1
ATOM 1735 N N . GLN B 1 45 ? -11.039 16 -4.582 1 97.56 45 GLN B N 1
ATOM 1736 C CA . GLN B 1 45 ? -10.266 17.203 -4.895 1 97.56 45 GLN B CA 1
ATOM 1737 C C . GLN B 1 45 ? -8.922 17.188 -4.168 1 97.56 45 GLN B C 1
ATOM 1739 O O . GLN B 1 45 ? -7.891 17.547 -4.746 1 97.56 45 GLN B O 1
ATOM 1744 N N . TRP B 1 46 ? -8.922 16.844 -2.863 1 98.31 46 TRP B N 1
ATOM 1745 C CA . TRP B 1 46 ? -7.676 16.703 -2.113 1 98.31 46 TRP B CA 1
ATOM 1746 C C . TRP B 1 46 ? -6.711 15.766 -2.836 1 98.31 46 TRP B C 1
ATOM 1748 O O . TRP B 1 46 ? -5.555 16.109 -3.07 1 98.31 46 TRP B O 1
ATOM 1758 N N . GLN B 1 47 ? -7.23 14.594 -3.25 1 98.38 47 GLN B N 1
ATOM 1759 C CA . GLN B 1 47 ? -6.418 13.57 -3.896 1 98.38 47 GLN B CA 1
ATOM 1760 C C . GLN B 1 47 ? -5.82 14.078 -5.203 1 98.38 47 GLN B C 1
ATOM 1762 O O . GLN B 1 47 ? -4.637 13.875 -5.473 1 98.38 47 GLN B O 1
ATOM 1767 N N . SER B 1 48 ? -6.648 14.711 -5.945 1 98.5 48 SER B N 1
ATOM 1768 C CA . SER B 1 48 ? -6.195 15.242 -7.227 1 98.5 48 SER B CA 1
ATOM 1769 C C . SER B 1 48 ? -5.102 16.281 -7.039 1 98.5 48 SER B C 1
ATOM 1771 O O . SER B 1 48 ? -4.074 16.25 -7.719 1 98.5 48 SER B O 1
ATOM 1773 N N . LYS B 1 49 ? -5.258 17.219 -6.129 1 98.62 49 LYS B N 1
ATOM 1774 C CA . LYS B 1 49 ? -4.301 18.297 -5.871 1 98.62 49 LYS B CA 1
ATOM 1775 C C . LYS B 1 49 ? -2.955 17.734 -5.422 1 98.62 49 LYS B C 1
ATOM 1777 O O . LYS B 1 49 ? -1.91 18.125 -5.949 1 98.62 49 LYS B O 1
ATOM 1782 N N . ILE B 1 50 ? -2.982 16.859 -4.504 1 98.81 50 ILE B N 1
ATOM 1783 C CA . ILE B 1 50 ? -1.742 16.328 -3.951 1 98.81 50 ILE B CA 1
ATOM 1784 C C . ILE B 1 50 ? -1.061 15.43 -4.98 1 98.81 50 ILE B C 1
ATOM 1786 O O . ILE B 1 50 ? 0.165 15.445 -5.117 1 98.81 50 ILE B O 1
ATOM 1790 N N . ASN B 1 51 ? -1.881 14.648 -5.723 1 98.75 51 ASN B N 1
ATOM 1791 C CA . ASN B 1 51 ? -1.296 13.797 -6.754 1 98.75 51 ASN B CA 1
ATOM 1792 C C . ASN B 1 51 ? -0.559 14.617 -7.809 1 98.75 51 ASN B C 1
ATOM 1794 O O . ASN B 1 51 ? 0.493 14.203 -8.297 1 98.75 51 ASN B O 1
ATOM 1798 N N . THR B 1 52 ? -1.112 15.727 -8.211 1 98.69 52 THR B N 1
ATOM 1799 C CA . THR B 1 52 ? -0.472 16.609 -9.172 1 98.69 52 THR B CA 1
ATOM 1800 C C . THR B 1 52 ? 0.902 17.047 -8.672 1 98.69 52 THR B C 1
ATOM 1802 O O . THR B 1 52 ? 1.886 16.984 -9.414 1 98.69 52 THR B O 1
ATOM 1805 N N . ALA B 1 53 ? 1.032 17.438 -7.43 1 98.75 53 ALA B N 1
ATOM 1806 C CA . ALA B 1 53 ? 2.312 17.828 -6.844 1 98.75 53 ALA B CA 1
ATOM 1807 C C . ALA B 1 53 ? 3.26 16.641 -6.75 1 98.75 53 ALA B C 1
ATOM 1809 O O . ALA B 1 53 ? 4.457 16.766 -7.02 1 98.75 53 ALA B O 1
ATOM 1810 N N . TRP B 1 54 ? 2.725 15.523 -6.379 1 98.5 54 TRP B N 1
ATOM 1811 C CA . TRP B 1 54 ? 3.49 14.297 -6.199 1 98.5 54 TRP B CA 1
ATOM 1812 C C . TRP B 1 54 ? 4.176 13.891 -7.5 1 98.5 54 TRP B C 1
ATOM 1814 O O . TRP B 1 54 ? 5.328 13.445 -7.488 1 98.5 54 TRP B O 1
ATOM 1824 N N . GLN B 1 55 ? 3.488 14.078 -8.602 1 97.81 55 GLN B N 1
ATOM 1825 C CA . GLN B 1 55 ? 4.012 13.688 -9.906 1 97.81 55 GLN B CA 1
ATOM 1826 C C . GLN B 1 55 ? 5.238 14.516 -10.281 1 97.81 55 GLN B C 1
ATOM 1828 O O . GLN B 1 55 ? 6.023 14.117 -11.148 1 97.81 55 GLN B O 1
ATOM 1833 N N . LEU B 1 56 ? 5.457 15.617 -9.625 1 97.56 56 LEU B N 1
ATOM 1834 C CA . LEU B 1 56 ? 6.586 16.5 -9.898 1 97.56 56 LEU B CA 1
ATOM 1835 C C . LEU B 1 56 ? 7.789 16.125 -9.047 1 97.56 56 LEU B C 1
ATOM 1837 O O . LEU B 1 56 ? 8.867 16.703 -9.188 1 97.56 56 LEU B O 1
ATOM 1841 N N . ILE B 1 57 ? 7.668 15.125 -8.188 1 97.31 57 ILE B N 1
ATOM 1842 C CA . ILE B 1 57 ? 8.734 14.664 -7.305 1 97.31 57 ILE B CA 1
ATOM 1843 C C . ILE B 1 57 ? 9.32 13.359 -7.84 1 97.31 57 ILE B C 1
ATOM 1845 O O . ILE B 1 57 ? 8.695 12.305 -7.734 1 97.31 57 ILE B O 1
ATOM 1849 N N . PRO B 1 58 ? 10.414 13.352 -8.344 1 91.5 58 PRO B N 1
ATOM 1850 C CA . PRO B 1 58 ? 10.953 12.148 -8.992 1 91.5 58 PRO B CA 1
ATOM 1851 C C . PRO B 1 58 ? 11.523 11.148 -7.988 1 91.5 58 PRO B C 1
ATOM 1853 O O . PRO B 1 58 ? 11.555 9.945 -8.266 1 91.5 58 PRO B O 1
ATOM 1856 N N . GLY B 1 59 ? 12.008 11.617 -6.875 1 93.94 59 GLY B N 1
ATOM 1857 C CA . GLY B 1 59 ? 12.688 10.75 -5.922 1 93.94 59 GLY B CA 1
ATOM 1858 C C . GLY B 1 59 ? 11.953 10.617 -4.605 1 93.94 59 GLY B C 1
ATOM 1859 O O . GLY B 1 59 ? 10.719 10.5 -4.586 1 93.94 59 GLY B O 1
ATOM 1860 N N . GLN B 1 60 ? 12.719 10.508 -3.547 1 96.25 60 GLN B N 1
ATOM 1861 C CA . GLN B 1 60 ? 12.172 10.32 -2.207 1 96.25 60 GLN B CA 1
ATOM 1862 C C . GLN B 1 60 ? 11.57 11.617 -1.674 1 96.25 60 GLN B C 1
ATOM 1864 O O . GLN B 1 60 ? 11.93 12.703 -2.127 1 96.25 60 GLN B O 1
ATOM 1869 N N . SER B 1 61 ? 10.688 11.461 -0.743 1 98 61 SER B N 1
ATOM 1870 C CA . SER B 1 61 ? 10.016 12.648 -0.225 1 98 61 SER B CA 1
ATOM 1871 C C . SER B 1 61 ? 9.758 12.531 1.274 1 98 61 SER B C 1
ATOM 1873 O O . SER B 1 61 ? 9.508 11.438 1.781 1 98 61 SER B O 1
ATOM 1875 N N . MET B 1 62 ? 9.922 13.648 1.96 1 98.44 62 MET B N 1
ATOM 1876 C CA . MET B 1 62 ? 9.375 13.875 3.295 1 98.44 62 MET B CA 1
ATOM 1877 C C . MET B 1 62 ? 8.086 14.695 3.223 1 98.44 62 MET B C 1
ATOM 1879 O O . MET B 1 62 ? 8.047 15.742 2.58 1 98.44 62 MET B O 1
ATOM 1883 N N . ILE B 1 63 ? 7.008 14.234 3.852 1 98.88 63 ILE B N 1
ATOM 1884 C CA . ILE B 1 63 ? 5.723 14.922 3.762 1 98.88 63 ILE B CA 1
ATOM 1885 C C . ILE B 1 63 ? 5.406 15.602 5.094 1 98.88 63 ILE B C 1
ATOM 1887 O O . ILE B 1 63 ? 5.469 14.961 6.148 1 98.88 63 ILE B O 1
ATOM 1891 N N . VAL B 1 64 ? 5.137 16.859 5.051 1 98.94 64 VAL B N 1
ATOM 1892 C CA . VAL B 1 64 ? 4.742 17.625 6.223 1 98.94 64 VAL B CA 1
ATOM 1893 C C . VAL B 1 64 ? 3.424 18.344 5.941 1 98.94 64 VAL B C 1
ATOM 1895 O O . VAL B 1 64 ? 3.303 19.078 4.953 1 98.94 64 VAL B O 1
ATOM 1898 N N . ALA B 1 65 ? 2.465 18.172 6.785 1 98.94 65 ALA B N 1
ATOM 1899 C CA . ALA B 1 65 ? 1.142 18.75 6.562 1 98.94 65 ALA B CA 1
ATOM 1900 C C . ALA B 1 65 ? 0.611 19.406 7.832 1 98.94 65 ALA B C 1
ATOM 1902 O O . ALA B 1 65 ? 1.021 19.062 8.945 1 98.94 65 ALA B O 1
ATOM 1903 N N . HIS B 1 66 ? -0.309 20.312 7.668 1 98.69 66 HIS B N 1
ATOM 1904 C CA . HIS B 1 66 ? -0.919 21.016 8.797 1 98.69 66 HIS B CA 1
ATOM 1905 C C . HIS B 1 66 ? -2.408 21.234 8.562 1 98.69 66 HIS B C 1
ATOM 1907 O O . HIS B 1 66 ? -2.824 21.562 7.449 1 98.69 66 HIS B O 1
ATOM 1913 N N . GLY B 1 67 ? -3.184 21.156 9.656 1 98.12 67 GLY B N 1
ATOM 1914 C CA . GLY B 1 67 ? -4.59 21.531 9.594 1 98.12 67 GLY B CA 1
ATOM 1915 C C . GLY B 1 67 ? -5.375 20.719 8.578 1 98.12 67 GLY B C 1
ATOM 1916 O O . GLY B 1 67 ? -5.348 19.484 8.609 1 98.12 67 GLY B O 1
ATOM 1917 N N . ALA B 1 68 ? -6.02 21.391 7.625 1 98.06 68 ALA B N 1
ATOM 1918 C CA . ALA B 1 68 ? -6.793 20.703 6.586 1 98.06 68 ALA B CA 1
ATOM 1919 C C . ALA B 1 68 ? -5.879 19.922 5.645 1 98.06 68 ALA B C 1
ATOM 1921 O O . ALA B 1 68 ? -6.332 19 4.953 1 98.06 68 ALA B O 1
ATOM 1922 N N . GLY B 1 69 ? -4.621 20.266 5.617 1 98.62 69 GLY B N 1
ATOM 1923 C CA . GLY B 1 69 ? -3.67 19.547 4.797 1 98.62 69 GLY B CA 1
ATOM 1924 C C . GLY B 1 69 ? -3.457 18.109 5.254 1 98.62 69 GLY B C 1
ATOM 1925 O O . GLY B 1 69 ? -3.121 17.234 4.449 1 98.62 69 GLY B O 1
ATOM 1926 N N . VAL B 1 70 ? -3.664 17.828 6.539 1 98.75 70 VAL B N 1
ATOM 1927 C CA . VAL B 1 70 ? -3.375 16.531 7.113 1 98.75 70 VAL B CA 1
ATOM 1928 C C . VAL B 1 70 ? -4.371 15.5 6.582 1 98.75 70 VAL B C 1
ATOM 1930 O O . VAL B 1 70 ? -3.979 14.492 5.984 1 98.75 70 VAL B O 1
ATOM 1933 N N . PRO B 1 71 ? -5.715 15.742 6.719 1 98.25 71 PRO B N 1
ATOM 1934 C CA . PRO B 1 71 ? -6.629 14.773 6.113 1 98.25 71 PRO B CA 1
ATOM 1935 C C . PRO B 1 71 ? -6.465 14.672 4.598 1 98.25 71 PRO B C 1
ATOM 1937 O O . PRO B 1 71 ? -6.672 13.602 4.02 1 98.25 71 PRO B O 1
ATOM 1940 N N . ALA B 1 72 ? -6.055 15.703 3.936 1 98.5 72 ALA B N 1
ATOM 1941 C CA . ALA B 1 72 ? -5.836 15.68 2.492 1 98.5 72 ALA B CA 1
ATOM 1942 C C . ALA B 1 72 ? -4.703 14.719 2.125 1 98.5 72 ALA B C 1
ATOM 1944 O O . ALA B 1 72 ? -4.844 13.914 1.204 1 98.5 72 ALA B O 1
ATOM 1945 N N . VAL B 1 73 ? -3.621 14.766 2.857 1 98.88 73 VAL B N 1
ATOM 1946 C CA . VAL B 1 73 ? -2.486 13.883 2.617 1 98.88 73 VAL B CA 1
ATOM 1947 C C . VAL B 1 73 ? -2.912 12.43 2.809 1 98.88 73 VAL B C 1
ATOM 1949 O O . VAL B 1 73 ? -2.58 11.562 1.994 1 98.88 73 VAL B O 1
ATOM 1952 N N . MET B 1 74 ? -3.658 12.18 3.859 1 98.5 74 MET B N 1
ATOM 1953 C CA . MET B 1 74 ? -4.027 10.805 4.168 1 98.5 74 MET B CA 1
ATOM 1954 C C . MET B 1 74 ? -5.039 10.273 3.158 1 98.5 74 MET B C 1
ATOM 1956 O O . MET B 1 74 ? -5.02 9.086 2.816 1 98.5 74 MET B O 1
ATOM 1960 N N . ALA B 1 75 ? -5.934 11.18 2.689 1 98.19 75 ALA B N 1
ATOM 1961 C CA . ALA B 1 75 ? -6.824 10.797 1.599 1 98.19 75 ALA B CA 1
ATOM 1962 C C . ALA B 1 75 ? -6.027 10.391 0.359 1 98.19 75 ALA B C 1
ATOM 1964 O O . ALA B 1 75 ? -6.332 9.383 -0.281 1 98.19 75 ALA B O 1
ATOM 1965 N N . TRP B 1 76 ? -5.066 11.164 0.028 1 98.75 76 TRP B N 1
ATOM 1966 C CA . TRP B 1 76 ? -4.211 10.883 -1.121 1 98.75 76 TRP B CA 1
ATOM 1967 C C . TRP B 1 76 ? -3.406 9.609 -0.903 1 98.75 76 TRP B C 1
ATOM 1969 O O . TRP B 1 76 ? -3.268 8.789 -1.816 1 98.75 76 TRP B O 1
ATOM 1979 N N . GLN B 1 77 ? -2.887 9.445 0.349 1 98.5 77 GLN B N 1
ATOM 1980 C CA . GLN B 1 77 ? -2.137 8.242 0.693 1 98.5 77 GLN B CA 1
ATOM 1981 C C . GLN B 1 77 ? -2.951 6.984 0.409 1 98.5 77 GLN B C 1
ATOM 1983 O O . GLN B 1 77 ? -2.412 5.984 -0.068 1 98.5 77 GLN B O 1
ATOM 1988 N N . PHE B 1 78 ? -4.23 7.086 0.589 1 97.94 78 PHE B N 1
ATOM 1989 C CA . PHE B 1 78 ? -5.148 5.969 0.4 1 97.94 78 PHE B CA 1
ATOM 1990 C C . PHE B 1 78 ? -5.18 5.535 -1.061 1 97.94 78 PHE B C 1
ATOM 1992 O O . PHE B 1 78 ? -5.43 4.367 -1.36 1 97.94 78 PHE B O 1
ATOM 1999 N N . GLN B 1 79 ? -4.848 6.363 -1.948 1 97.38 79 GLN B N 1
ATOM 2000 C CA . GLN B 1 79 ? -4.848 6.039 -3.371 1 97.38 79 GLN B CA 1
ATOM 2001 C C . GLN B 1 79 ? -3.428 5.832 -3.887 1 97.38 79 GLN B C 1
ATOM 2003 O O . GLN B 1 79 ? -3.229 5.504 -5.059 1 97.38 79 GLN B O 1
ATOM 2008 N N . ASN B 1 80 ? -2.439 6.047 -3.072 1 97.94 80 ASN B N 1
ATOM 2009 C CA . ASN B 1 80 ? -1.042 5.926 -3.475 1 97.94 80 ASN B CA 1
ATOM 2010 C C . ASN B 1 80 ? -0.637 4.465 -3.65 1 97.94 80 ASN B C 1
ATOM 2012 O O . ASN B 1 80 ? -1.122 3.59 -2.928 1 97.94 80 ASN B O 1
ATOM 2016 N N . SER B 1 81 ? 0.199 4.184 -4.637 1 97.38 81 SER B N 1
ATOM 2017 C CA . SER B 1 81 ? 0.664 2.826 -4.906 1 97.38 81 SER B CA 1
ATOM 2018 C C . SER B 1 81 ? 1.688 2.377 -3.869 1 97.38 81 SER B C 1
ATOM 2020 O O . SER B 1 81 ? 2.254 3.201 -3.148 1 97.38 81 SER B O 1
ATOM 2022 N N . MET B 1 82 ? 1.948 1.053 -3.797 1 96.44 82 MET B N 1
ATOM 2023 C CA . MET B 1 82 ? 3.012 0.546 -2.936 1 96.44 82 MET B CA 1
ATOM 2024 C C . MET B 1 82 ? 4.355 1.173 -3.301 1 96.44 82 MET B C 1
ATOM 2026 O O . MET B 1 82 ? 5.121 1.568 -2.422 1 96.44 82 MET B O 1
ATOM 2030 N N . ARG B 1 83 ? 4.598 1.25 -4.645 1 95.62 83 ARG B N 1
ATOM 2031 C CA . ARG B 1 83 ? 5.816 1.899 -5.121 1 95.62 83 ARG B CA 1
ATOM 2032 C C . ARG B 1 83 ? 5.898 3.338 -4.621 1 95.62 83 ARG B C 1
ATOM 2034 O O . ARG B 1 83 ? 6.949 3.777 -4.152 1 95.62 83 ARG B O 1
ATOM 2041 N N . GLY B 1 84 ? 4.77 4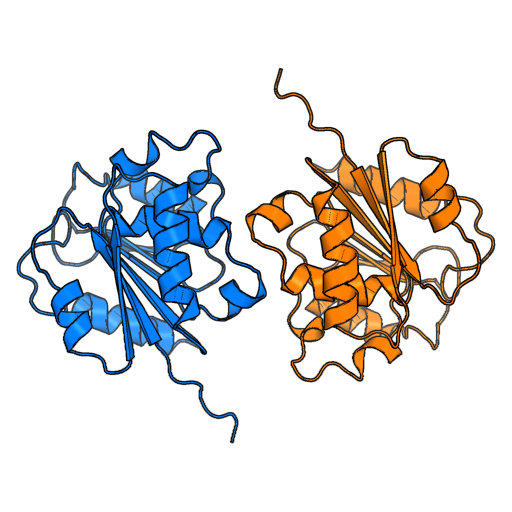.082 -4.766 1 97.25 84 GLY B N 1
ATOM 2042 C CA . GLY B 1 84 ? 4.73 5.453 -4.281 1 97.25 84 GLY B CA 1
ATOM 2043 C C . GLY B 1 84 ? 4.949 5.566 -2.785 1 97.25 84 GLY B C 1
ATOM 2044 O O . GLY B 1 84 ? 5.66 6.457 -2.322 1 97.25 84 GLY B O 1
ATOM 2045 N N . GLN B 1 85 ? 4.328 4.699 -2.076 1 97.38 85 GLN B N 1
ATOM 2046 C CA . GLN B 1 85 ? 4.453 4.684 -0.623 1 97.38 85 GLN B CA 1
ATOM 2047 C C . GLN B 1 85 ? 5.898 4.449 -0.196 1 97.38 85 GLN B C 1
ATOM 2049 O O . GLN B 1 85 ? 6.359 5.02 0.793 1 97.38 85 GLN B O 1
ATOM 2054 N N . GLN B 1 86 ? 6.605 3.654 -0.933 1 96 86 GLN B N 1
ATOM 2055 C CA . GLN B 1 86 ? 7.988 3.32 -0.597 1 96 86 GLN B CA 1
ATOM 2056 C C . GLN B 1 86 ? 8.914 4.512 -0.824 1 96 86 GLN B C 1
ATOM 2058 O O . GLN B 1 86 ? 10.047 4.527 -0.338 1 96 86 GLN B O 1
ATOM 2063 N N . ARG B 1 87 ? 8.453 5.496 -1.599 1 96.44 87 ARG B N 1
ATOM 2064 C CA . ARG B 1 87 ? 9.25 6.691 -1.843 1 96.44 87 ARG B CA 1
ATOM 2065 C C . ARG B 1 87 ? 9.078 7.707 -0.719 1 96.44 87 ARG B C 1
ATOM 2067 O O . ARG B 1 87 ? 9.789 8.711 -0.667 1 96.44 87 ARG B O 1
ATOM 2074 N N . ILE B 1 88 ? 8.156 7.512 0.179 1 97.94 88 ILE B N 1
ATOM 2075 C CA . ILE B 1 88 ? 7.922 8.422 1.297 1 97.94 88 ILE B CA 1
ATOM 2076 C C . ILE B 1 88 ? 8.836 8.047 2.463 1 97.94 88 ILE B C 1
ATOM 2078 O O . ILE B 1 88 ? 8.703 6.969 3.041 1 97.94 88 ILE B O 1
ATOM 2082 N N . ARG B 1 89 ? 9.719 8.93 2.855 1 97.38 89 ARG B N 1
ATOM 2083 C CA . ARG B 1 89 ? 10.703 8.68 3.9 1 97.38 89 ARG B CA 1
ATOM 2084 C C . ARG B 1 89 ? 10.094 8.875 5.285 1 97.38 89 ARG B C 1
ATOM 2086 O O . ARG B 1 89 ? 10.602 8.344 6.273 1 97.38 89 ARG B O 1
ATOM 2093 N N . GLY B 1 90 ? 9.078 9.664 5.359 1 98.12 90 GLY B N 1
ATOM 2094 C CA . GLY B 1 90 ? 8.383 9.938 6.602 1 98.12 90 GLY B CA 1
ATOM 2095 C C . GLY B 1 90 ? 7.27 10.961 6.449 1 98.12 90 GLY B C 1
ATOM 2096 O O . GLY B 1 90 ? 7.18 11.641 5.422 1 98.12 90 GLY B O 1
ATOM 2097 N N . MET B 1 91 ? 6.406 11.055 7.453 1 98.81 91 MET B N 1
ATOM 2098 C CA . MET B 1 91 ? 5.324 12.031 7.484 1 98.81 91 MET B CA 1
ATOM 2099 C C . MET B 1 91 ? 5.254 12.727 8.836 1 98.81 91 MET B C 1
ATOM 2101 O O . MET B 1 91 ? 5.398 12.086 9.883 1 98.81 91 MET B O 1
ATOM 2105 N N . ILE B 1 92 ? 5.168 14.023 8.836 1 98.94 92 ILE B N 1
ATOM 2106 C CA . ILE B 1 92 ? 4.805 14.82 10 1 98.94 92 ILE B CA 1
ATOM 2107 C C . ILE B 1 92 ? 3.434 15.461 9.789 1 98.94 92 ILE B C 1
ATOM 2109 O O . ILE B 1 92 ? 3.275 16.344 8.938 1 98.94 92 ILE B O 1
ATOM 2113 N N . LEU B 1 93 ? 2.467 15.016 10.539 1 98.94 93 LEU B N 1
ATOM 2114 C CA . LEU B 1 93 ? 1.066 15.414 10.43 1 98.94 93 LEU B CA 1
ATOM 2115 C C . LEU B 1 93 ? 0.655 16.281 11.609 1 98.94 93 LEU B C 1
ATOM 2117 O O . LEU B 1 93 ? 0.464 15.789 12.719 1 98.94 93 LEU B O 1
ATOM 2121 N N . VAL B 1 94 ? 0.494 17.562 11.344 1 98.88 94 VAL B N 1
ATOM 2122 C CA . VAL B 1 94 ? 0.422 18.531 12.445 1 98.88 94 VAL B CA 1
ATOM 2123 C C . VAL B 1 94 ? -1.011 19.031 12.602 1 98.88 94 VAL B C 1
ATOM 2125 O O . VAL B 1 94 ? -1.582 19.594 11.664 1 98.88 94 VAL B O 1
ATOM 2128 N N . SER B 1 95 ? -1.586 18.828 13.742 1 98.38 95 SER B N 1
ATOM 2129 C CA . SER B 1 95 ? -2.859 19.391 14.18 1 98.38 95 SER B CA 1
ATOM 2130 C C . SER B 1 95 ? -3.949 19.172 13.141 1 98.38 95 SER B C 1
ATOM 2132 O O . SER B 1 95 ? -4.555 20.125 12.656 1 98.38 95 SER B O 1
ATOM 2134 N N . PRO B 1 96 ? -4.254 17.969 12.812 1 98.25 96 PRO B N 1
ATOM 2135 C CA . PRO B 1 96 ? -5.324 17.719 11.844 1 98.25 96 PRO B CA 1
ATOM 2136 C C . PRO B 1 96 ? -6.648 18.359 12.242 1 98.25 96 PRO B C 1
ATOM 2138 O O . PRO B 1 96 ? -6.973 18.438 13.43 1 98.25 96 PRO B O 1
ATOM 2141 N N . LEU B 1 97 ? -7.359 18.766 11.242 1 96.31 97 LEU B N 1
ATOM 2142 C CA . LEU B 1 97 ? -8.688 19.328 11.484 1 96.31 97 LEU B CA 1
ATOM 2143 C C . LEU B 1 97 ? -9.734 18.219 11.562 1 96.31 97 LEU B C 1
ATOM 2145 O O . LEU B 1 97 ? -10.047 17.578 10.555 1 96.31 97 LEU B O 1
ATOM 2149 N N . GLN B 1 98 ? -10.352 18.031 12.711 1 95.62 98 GLN B N 1
ATOM 2150 C CA . GLN B 1 98 ? -11.328 16.984 12.922 1 95.62 98 GLN B CA 1
ATOM 2151 C C . GLN B 1 98 ? -12.555 17.172 12.031 1 95.62 98 GLN B C 1
ATOM 2153 O O . GLN B 1 98 ? -13.109 16.203 11.516 1 95.62 98 GLN B O 1
ATOM 2158 N N . SER B 1 99 ? -12.938 18.391 11.852 1 92.69 99 SER B N 1
ATOM 2159 C CA . SER B 1 99 ? -14.148 18.719 11.109 1 92.69 99 SER B CA 1
ATOM 2160 C C . SER B 1 99 ? -14.047 18.25 9.656 1 92.69 99 SER B C 1
ATOM 2162 O O . SER B 1 99 ? -15.055 18.109 8.969 1 92.69 99 SER B O 1
ATOM 2164 N N . ALA B 1 100 ? -12.82 18.062 9.18 1 86.56 100 ALA B N 1
ATOM 2165 C CA . ALA B 1 100 ? -12.617 17.656 7.793 1 86.56 100 ALA B CA 1
ATOM 2166 C C . ALA B 1 100 ? -12.93 16.172 7.598 1 86.56 100 ALA B C 1
ATOM 2168 O O . ALA B 1 100 ? -12.977 15.688 6.465 1 86.56 100 ALA B O 1
ATOM 2169 N N . PHE B 1 101 ? -13.203 15.383 8.656 1 88.62 101 PHE B N 1
ATOM 2170 C CA . PHE B 1 101 ? -13.461 13.953 8.617 1 88.62 101 PHE B CA 1
ATOM 2171 C C . PHE B 1 101 ? -14.945 13.672 8.391 1 88.62 101 PHE B C 1
ATOM 2173 O O . PHE B 1 101 ? -15.336 12.539 8.117 1 88.62 101 PHE B O 1
ATOM 2180 N N . ILE B 1 102 ? -15.859 14.594 8.422 1 83.12 102 ILE B N 1
ATOM 2181 C CA . ILE B 1 102 ? -17.297 14.414 8.445 1 83.12 102 ILE B CA 1
ATOM 2182 C C . ILE B 1 102 ? -17.797 14.047 7.047 1 83.12 102 ILE B C 1
ATOM 2184 O O . ILE B 1 102 ? -18.641 13.164 6.895 1 83.12 102 ILE B O 1
ATOM 2188 N N . ASN B 1 103 ? -17.359 14.625 5.938 1 83.25 103 ASN B N 1
ATOM 2189 C CA . ASN B 1 103 ? -17.859 14.367 4.594 1 83.25 103 ASN B CA 1
ATOM 2190 C C . ASN B 1 103 ? -16.984 13.367 3.85 1 83.25 103 ASN B C 1
ATOM 2192 O O . ASN B 1 103 ? -16.484 13.656 2.76 1 83.25 103 ASN B O 1
ATOM 2196 N N . ASP B 1 104 ? -16.875 12.109 4.445 1 91.81 104 ASP B N 1
ATOM 2197 C CA . ASP B 1 104 ? -16.094 11.016 3.873 1 91.81 104 ASP B CA 1
ATOM 2198 C C . ASP B 1 104 ? -16.922 9.75 3.738 1 91.81 104 ASP B C 1
ATOM 2200 O O . ASP B 1 104 ? -16.781 8.812 4.531 1 91.81 104 ASP B O 1
ATOM 2204 N N . GLU B 1 105 ? -17.797 9.711 2.713 1 86.88 105 GLU B N 1
ATOM 2205 C CA . GLU B 1 105 ? -18.828 8.688 2.51 1 86.88 105 GLU B CA 1
ATOM 2206 C C . GLU B 1 105 ? -18.203 7.297 2.449 1 86.88 105 GLU B C 1
ATOM 2208 O O . GLU B 1 105 ? -18.812 6.324 2.902 1 86.88 105 GLU B O 1
ATOM 2213 N N . TRP B 1 106 ? -17.031 7.16 2.002 1 89.81 106 TRP B N 1
ATOM 2214 C CA . TRP B 1 106 ? -16.453 5.84 1.796 1 89.81 106 TRP B CA 1
ATOM 2215 C C . TRP B 1 106 ? -15.414 5.527 2.873 1 89.81 106 TRP B C 1
ATOM 2217 O O . TRP B 1 106 ? -14.602 4.613 2.717 1 89.81 106 TRP B O 1
ATOM 2227 N N . HIS B 1 107 ? -15.352 6.355 3.896 1 94.62 107 HIS B N 1
ATOM 2228 C CA . HIS B 1 107 ? -14.477 6.164 5.043 1 94.62 107 HIS B CA 1
ATOM 2229 C C . HIS B 1 107 ? -13.016 6.078 4.613 1 94.62 107 HIS B C 1
ATOM 2231 O O . HIS B 1 107 ? -12.258 5.258 5.133 1 94.62 107 HIS B O 1
ATOM 2237 N N . THR B 1 108 ? -12.672 6.879 3.627 1 96.94 108 THR B N 1
ATOM 2238 C CA . THR B 1 108 ? -11.32 6.945 3.088 1 96.94 108 THR B CA 1
ATOM 2239 C C . THR B 1 108 ? -10.312 7.215 4.199 1 96.94 108 THR B C 1
ATOM 2241 O O . THR B 1 108 ? -9.305 6.516 4.312 1 96.94 108 THR B O 1
ATOM 2244 N N . LEU B 1 109 ? -10.586 8.156 5.055 1 97.5 109 LEU B N 1
ATOM 2245 C CA . LEU B 1 109 ? -9.648 8.586 6.082 1 97.5 109 LEU B CA 1
ATOM 2246 C C . LEU B 1 109 ? -9.523 7.527 7.176 1 97.5 109 LEU B C 1
ATOM 2248 O O . LEU B 1 109 ? -8.453 7.363 7.766 1 97.5 109 LEU B O 1
ATOM 2252 N N . GLN B 1 110 ? -10.578 6.855 7.445 1 95.94 110 GLN B N 1
ATOM 2253 C CA . GLN B 1 110 ? -10.539 5.797 8.453 1 95.94 110 GLN B CA 1
ATOM 2254 C C . GLN B 1 110 ? -9.789 4.574 7.926 1 95.94 110 GLN B C 1
ATOM 2256 O O . GLN B 1 110 ? -9.305 3.756 8.711 1 95.94 110 GLN B O 1
ATOM 2261 N N . ARG B 1 111 ? -9.734 4.445 6.605 1 96.56 111 ARG B N 1
ATOM 2262 C CA . ARG B 1 111 ? -9.125 3.271 5.992 1 96.56 111 ARG B CA 1
ATOM 2263 C C . ARG B 1 111 ? -7.66 3.537 5.645 1 96.56 111 ARG B C 1
ATOM 2265 O O . ARG B 1 111 ? -6.883 2.6 5.453 1 96.56 111 ARG B O 1
ATOM 2272 N N . ALA B 1 112 ? -7.285 4.789 5.559 1 97.5 112 ALA B N 1
ATOM 2273 C CA . ALA B 1 112 ? -5.91 5.152 5.23 1 97.5 112 ALA B CA 1
ATOM 2274 C C . ALA B 1 112 ? -4.953 4.734 6.344 1 97.5 112 ALA B C 1
ATOM 2276 O O . ALA B 1 112 ? -5.348 4.637 7.508 1 97.5 112 ALA B O 1
ATOM 2277 N N . ARG B 1 113 ? -3.703 4.398 5.957 1 97.69 113 ARG B N 1
ATOM 2278 C CA . ARG B 1 113 ? -2.607 4.062 6.859 1 97.69 113 ARG B CA 1
ATOM 2279 C C . ARG B 1 113 ? -1.3 4.695 6.391 1 97.69 113 ARG B C 1
ATOM 2281 O O . ARG B 1 113 ? -1.146 5.012 5.211 1 97.69 113 ARG B O 1
ATOM 2288 N N . THR B 1 114 ? -0.449 4.859 7.371 1 97.62 114 THR B N 1
ATOM 2289 C CA . THR B 1 114 ? 0.919 5.195 6.992 1 97.62 114 THR B CA 1
ATOM 2290 C C . THR B 1 114 ? 1.774 3.936 6.879 1 97.62 114 THR B C 1
ATOM 2292 O O . THR B 1 114 ? 1.594 2.988 7.645 1 97.62 114 THR B O 1
ATOM 2295 N N . ASN B 1 115 ? 2.6 3.838 5.902 1 93.75 115 ASN B N 1
ATOM 2296 C CA . ASN B 1 115 ? 3.527 2.721 5.762 1 93.75 115 ASN B CA 1
ATOM 2297 C C . ASN B 1 115 ? 4.977 3.178 5.879 1 93.75 115 ASN B C 1
ATOM 2299 O O . ASN B 1 115 ? 5.871 2.596 5.262 1 93.75 115 ASN B O 1
ATOM 2303 N N . CYS B 1 116 ? 5.195 4.223 6.496 1 95.38 116 CYS B N 1
ATOM 2304 C CA . CYS B 1 116 ? 6.477 4.855 6.797 1 95.38 116 CYS B CA 1
ATOM 2305 C C . CYS B 1 116 ? 6.508 5.363 8.234 1 95.38 116 CYS B C 1
ATOM 2307 O O . CYS B 1 116 ? 5.516 5.27 8.953 1 95.38 116 CYS B O 1
ATOM 2309 N N . LYS B 1 117 ? 7.676 5.777 8.664 1 97.12 117 LYS B N 1
ATOM 2310 C CA . LYS B 1 117 ? 7.73 6.508 9.922 1 97.12 117 LYS B CA 1
ATOM 2311 C C . LYS B 1 117 ? 6.859 7.758 9.875 1 97.12 117 LYS B C 1
ATOM 2313 O O . LYS B 1 117 ? 7.039 8.609 9.008 1 97.12 117 LYS B O 1
ATOM 2318 N N . ALA B 1 118 ? 5.883 7.828 10.781 1 98.75 118 ALA B N 1
ATOM 2319 C CA . ALA B 1 118 ? 4.941 8.945 10.766 1 98.75 118 ALA B CA 1
ATOM 2320 C C . ALA B 1 118 ? 4.656 9.445 12.18 1 98.75 118 ALA B C 1
ATOM 2322 O O . ALA B 1 118 ? 4.535 8.648 13.109 1 98.75 118 ALA B O 1
ATOM 2323 N N . ALA B 1 119 ? 4.605 10.703 12.305 1 98.88 119 ALA B N 1
ATOM 2324 C CA . ALA B 1 119 ? 4.246 11.336 13.578 1 98.88 119 ALA B CA 1
ATOM 2325 C C . ALA B 1 119 ? 3.01 12.219 13.422 1 98.88 119 ALA B C 1
ATOM 2327 O O . ALA B 1 119 ? 2.924 13.023 12.492 1 98.88 119 ALA B O 1
ATOM 2328 N N . LEU B 1 120 ? 2.045 12.023 14.234 1 98.88 120 LEU B N 1
ATOM 2329 C CA . LEU B 1 120 ? 0.941 12.961 14.414 1 98.88 120 LEU B CA 1
ATOM 2330 C C . LEU B 1 120 ? 1.213 13.906 15.578 1 98.88 120 LEU B C 1
ATOM 2332 O O . LEU B 1 120 ? 1.306 13.469 16.734 1 98.88 120 LEU B O 1
ATOM 2336 N N . VAL B 1 121 ? 1.332 15.203 15.297 1 98.81 121 VAL B N 1
ATOM 2337 C CA . VAL B 1 121 ? 1.814 16.156 16.297 1 98.81 121 VAL B CA 1
ATOM 2338 C C . VAL B 1 121 ? 0.682 17.094 16.703 1 98.81 121 VAL B C 1
ATOM 2340 O O . VAL B 1 121 ? 0.025 17.703 15.844 1 98.81 121 VAL B O 1
ATOM 2343 N N . ILE B 1 122 ? 0.466 17.219 17.984 1 98.56 122 ILE B N 1
ATOM 2344 C CA . ILE B 1 122 ? -0.492 18.188 18.516 1 98.56 122 ILE B CA 1
ATOM 2345 C C . ILE B 1 122 ? 0.203 19.109 19.531 1 98.56 122 ILE B C 1
ATOM 2347 O O . ILE B 1 122 ? 1.33 18.828 19.938 1 98.56 122 ILE B O 1
ATOM 2351 N N . GLY B 1 123 ? -0.424 20.219 19.844 1 97.12 123 GLY B N 1
ATOM 2352 C CA . GLY B 1 123 ? 0.115 21.141 20.828 1 97.12 123 GLY B CA 1
ATOM 2353 C C . GLY B 1 123 ? -0.12 20.703 22.266 1 97.12 123 GLY B C 1
ATOM 2354 O O . GLY B 1 123 ? -0.825 19.734 22.5 1 97.12 123 GLY B O 1
ATOM 2355 N N . GLN B 1 124 ? 0.493 21.375 23.172 1 92.81 124 GLN B N 1
ATOM 2356 C CA . GLN B 1 124 ? 0.42 21.078 24.594 1 92.81 124 GLN B CA 1
ATOM 2357 C C . GLN B 1 124 ? -1.005 21.234 25.109 1 92.81 124 GLN B C 1
ATOM 2359 O O . GLN B 1 124 ? -1.493 20.391 25.859 1 92.81 124 GLN B O 1
ATOM 2364 N N . ASP B 1 125 ? -1.682 22.344 24.812 1 88.88 125 ASP B N 1
ATOM 2365 C CA . ASP B 1 125 ? -3.014 22.641 25.344 1 88.88 125 ASP B CA 1
ATOM 2366 C C . ASP B 1 125 ? -4.094 22.031 24.453 1 88.88 125 ASP B C 1
ATOM 2368 O O . ASP B 1 125 ? -3.828 21.641 23.312 1 88.88 125 ASP B O 1
ATOM 2372 N N . GLU B 1 126 ? -5.254 21.938 25.094 1 91.31 126 GLU B N 1
ATOM 2373 C CA . GLU B 1 126 ? -6.402 21.422 24.344 1 91.31 126 GLU B CA 1
ATOM 2374 C C . GLU B 1 126 ? -6.73 22.312 23.156 1 91.31 126 GLU B C 1
ATOM 2376 O O . GLU B 1 126 ? -6.684 23.547 23.25 1 91.31 126 GLU B O 1
ATOM 2381 N N . ASN B 1 127 ? -6.941 21.781 22.062 1 94.31 127 ASN B N 1
ATOM 2382 C CA . ASN B 1 127 ? -7.316 22.406 20.797 1 94.31 127 ASN B CA 1
ATOM 2383 C C . ASN B 1 127 ? -8.672 21.906 20.312 1 94.31 127 ASN B C 1
ATOM 2385 O O . ASN B 1 127 ? -8.797 20.75 19.891 1 94.31 127 ASN B O 1
ATOM 2389 N N . PRO B 1 128 ? -9.664 22.734 20.375 1 95.5 128 PRO B N 1
ATOM 2390 C CA . PRO B 1 128 ? -11.008 22.297 20 1 95.5 128 PRO B CA 1
ATOM 2391 C C . PRO B 1 128 ? -11.086 21.812 18.562 1 95.5 128 PRO B C 1
ATOM 2393 O O . PRO B 1 128 ? -11.977 21.016 18.219 1 95.5 128 PRO B O 1
ATOM 2396 N N . LEU B 1 129 ? -10.188 22.234 17.703 1 96.44 129 LEU B N 1
ATOM 2397 C CA . LEU B 1 129 ? -10.195 21.812 16.297 1 96.44 129 LEU B CA 1
ATOM 2398 C C . LEU B 1 129 ? -9.586 20.422 16.141 1 96.44 129 LEU B C 1
ATOM 2400 O O . LEU B 1 129 ? -9.805 19.766 15.117 1 96.44 129 LEU B O 1
ATOM 2404 N N . CYS B 1 130 ? -8.812 20.031 17.094 1 97.5 130 CYS B N 1
ATOM 2405 C CA . CYS B 1 130 ? -8.117 18.75 17.125 1 97.5 130 CYS B CA 1
ATOM 2406 C C . CYS B 1 130 ? -8.016 18.234 18.562 1 97.5 130 CYS B C 1
ATOM 2408 O O . CYS B 1 130 ? -6.941 18.281 19.156 1 97.5 130 CYS B O 1
ATOM 2410 N N . PRO B 1 131 ? -9.125 17.719 19.078 1 97.25 131 PRO B N 1
ATOM 2411 C CA . PRO B 1 131 ? -9.102 17.25 20.469 1 97.25 131 PRO B CA 1
ATOM 2412 C C . PRO B 1 131 ? -8.102 16.125 20.688 1 97.25 131 PRO B C 1
ATOM 2414 O O . PRO B 1 131 ? -7.941 15.258 19.828 1 97.25 131 PRO B O 1
ATOM 2417 N N . THR B 1 132 ? -7.562 16.109 21.891 1 97.31 132 THR B N 1
ATOM 2418 C CA . THR B 1 132 ? -6.457 15.211 22.188 1 97.31 132 THR B CA 1
ATOM 2419 C C . THR B 1 132 ? -6.891 13.75 22.062 1 97.31 132 THR B C 1
ATOM 2421 O O . THR B 1 132 ? -6.172 12.938 21.469 1 97.31 132 THR B O 1
ATOM 2424 N N . ASP B 1 133 ? -8.008 13.375 22.609 1 97.44 133 ASP B N 1
ATOM 2425 C CA . ASP B 1 133 ? -8.484 12 22.547 1 97.44 133 ASP B CA 1
ATOM 2426 C C . ASP B 1 133 ? -8.719 11.555 21.094 1 97.44 133 ASP B C 1
ATOM 2428 O O . ASP B 1 133 ? -8.367 10.438 20.719 1 97.44 133 ASP B O 1
ATOM 2432 N N . TRP B 1 134 ? -9.312 12.406 20.375 1 97.5 134 TRP B N 1
ATOM 2433 C CA . TRP B 1 134 ? -9.562 12.117 18.969 1 97.5 134 TRP B CA 1
ATOM 2434 C C . TRP B 1 134 ? -8.25 11.953 18.203 1 97.5 134 TRP B C 1
ATOM 2436 O O . TRP B 1 134 ? -8.109 11.047 17.375 1 97.5 134 TRP B O 1
ATOM 2446 N N . ALA B 1 135 ? -7.352 12.805 18.438 1 98.31 135 ALA B N 1
ATOM 2447 C CA . ALA B 1 135 ? -6.035 12.711 17.812 1 98.31 135 ALA B CA 1
ATOM 2448 C C . ALA B 1 135 ? -5.359 11.383 18.141 1 98.31 135 ALA B C 1
ATOM 2450 O O . ALA B 1 135 ? -4.723 10.773 17.281 1 98.31 135 ALA B O 1
ATOM 2451 N N . SER B 1 136 ? -5.457 10.977 19.375 1 98.31 136 SER B N 1
ATOM 2452 C CA . SER B 1 136 ? -4.883 9.703 19.797 1 98.31 136 SER B CA 1
ATOM 2453 C C . SER B 1 136 ? -5.48 8.531 19.031 1 98.31 136 SER B C 1
ATOM 2455 O O . SER B 1 136 ? -4.75 7.68 18.516 1 98.31 136 SER B O 1
ATOM 2457 N N . ASP B 1 137 ? -6.766 8.508 18.938 1 98.19 137 ASP B N 1
ATOM 2458 C CA . ASP B 1 137 ? -7.449 7.465 18.172 1 98.19 137 ASP B CA 1
ATOM 2459 C C . ASP B 1 137 ? -7.016 7.488 16.703 1 98.19 137 ASP B C 1
ATOM 2461 O O . ASP B 1 137 ? -6.758 6.438 16.109 1 98.19 137 ASP B O 1
ATOM 2465 N N . THR B 1 138 ? -6.961 8.664 16.141 1 98.25 138 THR B N 1
ATOM 2466 C CA . THR B 1 138 ? -6.605 8.836 14.734 1 98.25 138 THR B CA 1
ATOM 2467 C C . THR B 1 138 ? -5.172 8.375 14.477 1 98.25 138 THR B C 1
ATOM 2469 O O . THR B 1 138 ? -4.898 7.711 13.477 1 98.25 138 THR B O 1
ATOM 2472 N N . ALA B 1 139 ? -4.273 8.703 15.406 1 98.75 139 ALA B N 1
ATOM 2473 C CA . ALA B 1 139 ? -2.889 8.258 15.289 1 98.75 139 ALA B CA 1
ATOM 2474 C C . ALA B 1 139 ? -2.803 6.734 15.25 1 98.75 139 ALA B C 1
ATOM 2476 O O . ALA B 1 139 ? -2.053 6.172 14.453 1 98.75 139 ALA B O 1
ATOM 2477 N N . THR B 1 140 ? -3.555 6.098 16.094 1 98.44 140 THR B N 1
ATOM 2478 C CA . THR B 1 140 ? -3.582 4.641 16.141 1 98.44 140 THR B CA 1
ATOM 2479 C C . THR B 1 140 ? -4.09 4.066 14.82 1 98.44 140 THR B C 1
ATOM 2481 O O . THR B 1 140 ? -3.471 3.164 14.25 1 98.44 140 THR B O 1
ATOM 2484 N N . ILE B 1 141 ? -5.172 4.641 14.328 1 97.5 141 ILE B N 1
ATOM 2485 C CA . ILE B 1 141 ? -5.77 4.18 13.078 1 97.5 141 ILE B CA 1
ATOM 2486 C C . ILE B 1 141 ? -4.766 4.336 11.938 1 97.5 141 ILE B C 1
ATOM 2488 O O . ILE B 1 141 ? -4.578 3.414 11.141 1 97.5 141 ILE B O 1
ATOM 2492 N N . TRP B 1 142 ? -4.102 5.441 11.867 1 98.5 142 TRP B N 1
ATOM 2493 C CA . TRP B 1 142 ? -3.211 5.766 10.766 1 98.5 142 TRP B CA 1
ATOM 2494 C C . TRP B 1 142 ? -1.835 5.141 10.969 1 98.5 142 TRP B C 1
ATOM 2496 O O . TRP B 1 142 ? -0.973 5.215 10.094 1 98.5 142 TRP B O 1
ATOM 2506 N N . GLN B 1 143 ? -1.645 4.492 12.125 1 98.12 143 GLN B N 1
ATOM 2507 C CA . GLN B 1 143 ? -0.356 3.895 12.461 1 98.12 143 GLN B CA 1
ATOM 2508 C C . GLN B 1 143 ? 0.749 4.945 12.484 1 98.12 143 GLN B C 1
ATOM 2510 O O . GLN B 1 143 ? 1.802 4.762 11.875 1 98.12 143 GLN B O 1
ATOM 2515 N N . ALA B 1 144 ? 0.477 6.035 13.172 1 98.75 144 ALA B N 1
ATOM 2516 C CA . ALA B 1 144 ? 1.415 7.129 13.414 1 98.75 144 ALA B CA 1
ATOM 2517 C C . ALA B 1 144 ? 1.681 7.297 14.914 1 98.75 144 ALA B C 1
ATOM 2519 O O . ALA B 1 144 ? 0.809 7.023 15.734 1 98.75 144 ALA B O 1
ATOM 2520 N N . ARG B 1 145 ? 2.875 7.727 15.188 1 98.5 145 ARG B N 1
ATOM 2521 C CA . ARG B 1 145 ? 3.189 8.039 16.578 1 98.5 145 ARG B CA 1
ATOM 2522 C C . ARG B 1 145 ? 2.609 9.383 16.984 1 98.5 145 ARG B C 1
ATOM 2524 O O . ARG B 1 145 ? 2.852 10.398 16.328 1 98.5 145 ARG B O 1
ATOM 2531 N N . LEU B 1 146 ? 1.846 9.391 18.078 1 98.75 146 LEU B N 1
ATOM 2532 C CA . LEU B 1 146 ? 1.335 10.664 18.578 1 98.75 146 LEU B CA 1
ATOM 2533 C C . LEU B 1 146 ? 2.402 11.398 19.391 1 98.75 146 LEU B C 1
ATOM 2535 O O . LEU B 1 146 ? 2.982 10.828 20.312 1 98.75 146 LEU B O 1
ATOM 2539 N N . LEU B 1 147 ? 2.672 12.633 19 1 98.56 147 LEU B N 1
ATOM 2540 C CA . LEU B 1 147 ? 3.645 13.461 19.719 1 98.56 147 LEU B CA 1
ATOM 2541 C C . LEU B 1 147 ? 3.023 14.789 20.125 1 98.56 147 LEU B C 1
ATOM 2543 O O . LEU B 1 147 ? 2.168 15.328 19.422 1 98.56 147 LEU B O 1
ATOM 2547 N N . ARG B 1 148 ? 3.521 15.297 21.234 1 97.75 148 ARG B N 1
ATOM 2548 C CA . ARG B 1 148 ? 3.111 16.609 21.703 1 97.75 148 ARG B CA 1
ATOM 2549 C C . ARG B 1 148 ? 4.246 17.625 21.578 1 97.75 148 ARG B C 1
ATOM 2551 O O . ARG B 1 148 ? 5.312 17.453 22.172 1 97.75 148 ARG B O 1
ATOM 2558 N N . ALA B 1 149 ? 4.004 18.609 20.828 1 97.44 149 ALA B N 1
ATOM 2559 C CA . ALA B 1 149 ? 4.961 19.719 20.734 1 97.44 149 ALA B CA 1
ATOM 2560 C C . ALA B 1 149 ? 4.926 20.578 22 1 97.44 149 ALA B C 1
ATOM 2562 O O . ALA B 1 149 ? 3.91 20.625 22.688 1 97.44 149 ALA B O 1
ATOM 2563 N N . PRO B 1 150 ? 6.07 21.203 22.25 1 95.81 150 PRO B N 1
ATOM 2564 C CA . PRO B 1 150 ? 6.082 22.047 23.438 1 95.81 150 PRO B CA 1
ATOM 2565 C C . PRO B 1 150 ? 5.215 23.297 23.281 1 95.81 150 PRO B C 1
ATOM 2567 O O . PRO B 1 150 ? 4.832 23.922 24.281 1 95.81 150 PRO B O 1
ATOM 2570 N N . GLN B 1 151 ? 4.895 23.719 22.078 1 95 151 GLN B N 1
ATOM 2571 C CA . GLN B 1 151 ? 4.043 24.875 21.828 1 95 151 GLN B CA 1
ATOM 2572 C C . GLN B 1 151 ? 2.568 24.531 22 1 95 151 GLN B C 1
ATOM 2574 O O . GLN B 1 151 ? 2.186 23.359 21.875 1 95 151 GLN B O 1
ATOM 2579 N N . SER B 1 152 ? 1.757 25.5 22.219 1 91.44 152 SER B N 1
ATOM 2580 C CA . SER B 1 152 ? 0.361 25.25 22.562 1 91.44 152 SER B CA 1
ATOM 2581 C C . SER B 1 152 ? -0.545 25.422 21.344 1 91.44 152 SER B C 1
ATOM 2583 O O . SER B 1 152 ? -0.124 25.938 20.312 1 91.44 152 SER B O 1
ATOM 2585 N N . GLY B 1 153 ? -1.747 24.891 21.531 1 91.38 153 GLY B N 1
ATOM 2586 C CA . GLY B 1 153 ? -2.846 25.141 20.609 1 91.38 153 GLY B CA 1
ATOM 2587 C C . GLY B 1 153 ? -2.703 24.422 19.281 1 91.38 153 GLY B C 1
ATOM 2588 O O . GLY B 1 153 ? -2.32 23.25 19.266 1 91.38 153 GLY B O 1
ATOM 2589 N N . HIS B 1 154 ? -3.086 25.078 18.234 1 95.88 154 HIS B N 1
ATOM 2590 C CA . HIS B 1 154 ? -3.232 24.484 16.906 1 95.88 154 HIS B CA 1
ATOM 2591 C C . HIS B 1 154 ? -1.926 24.562 16.125 1 95.88 154 HIS B C 1
ATOM 2593 O O . HIS B 1 154 ? -1.901 24.281 14.914 1 95.88 154 HIS B O 1
ATOM 2599 N N . LEU B 1 155 ? -0.871 25.047 16.734 1 97.25 155 LEU B N 1
ATOM 2600 C CA . LEU B 1 155 ? 0.476 25.141 16.188 1 97.25 155 LEU B CA 1
ATOM 2601 C C . LEU B 1 155 ? 0.482 25.969 14.898 1 97.25 155 LEU B C 1
ATOM 2603 O O . LEU B 1 155 ? 1.143 25.594 13.922 1 97.25 155 LEU B O 1
ATOM 2607 N N . ASN B 1 156 ? -0.321 26.922 14.836 1 95.12 156 ASN B N 1
ATOM 2608 C CA . ASN B 1 156 ? -0.38 27.844 13.703 1 95.12 156 ASN B CA 1
ATOM 2609 C C . ASN B 1 156 ? 0.022 29.266 14.109 1 95.12 156 ASN B C 1
ATOM 2611 O O . ASN B 1 156 ? -0.17 30.203 13.344 1 95.12 156 ASN B O 1
ATOM 2615 N N . GLN B 1 157 ? 0.543 29.438 15.211 1 89.56 157 GLN B N 1
ATOM 2616 C CA . GLN B 1 157 ? 0.941 30.75 15.695 1 89.56 157 GLN B CA 1
ATOM 2617 C C . GLN B 1 157 ? 2.287 31.172 15.117 1 89.56 157 GLN B C 1
ATOM 2619 O O . GLN B 1 157 ? 2.756 30.594 14.133 1 89.56 157 GLN B O 1
ATOM 2624 N N . ARG B 1 158 ? 2.797 32.344 15.586 1 89.38 158 ARG B N 1
ATOM 2625 C CA . ARG B 1 158 ? 4.086 32.875 15.148 1 89.38 158 ARG B CA 1
ATOM 2626 C C . ARG B 1 158 ? 5.238 32.094 15.758 1 89.38 158 ARG B C 1
ATOM 2628 O O . ARG B 1 158 ? 5.809 32.5 16.766 1 89.38 158 ARG B O 1
ATOM 2635 N N . LEU B 1 159 ? 5.547 31.031 15.102 1 93.69 159 LEU B N 1
ATOM 2636 C CA . LEU B 1 159 ? 6.547 30.094 15.617 1 93.69 159 LEU B CA 1
ATOM 2637 C C . LEU B 1 159 ? 7.844 30.203 14.82 1 93.69 159 LEU B C 1
ATOM 2639 O O . LEU B 1 159 ? 8.711 29.328 14.914 1 93.69 159 LEU B O 1
ATOM 2643 N N . GLY B 1 160 ? 7.859 31.281 14.055 1 93.75 160 GLY B N 1
ATOM 2644 C CA . GLY B 1 160 ? 9.008 31.328 13.164 1 93.75 160 GLY B CA 1
ATOM 2645 C C . GLY B 1 160 ? 9.133 30.094 12.289 1 93.75 160 GLY B C 1
ATOM 2646 O O . GLY B 1 160 ? 8.18 29.703 11.617 1 93.75 160 GLY B O 1
ATOM 2647 N N . GLY B 1 161 ? 10.258 29.453 12.25 1 93.94 161 GLY B N 1
ATOM 2648 C CA . GLY B 1 161 ? 10.461 28.25 11.477 1 93.94 161 GLY B CA 1
ATOM 2649 C C . GLY B 1 161 ? 10.07 26.984 12.219 1 93.94 161 GLY B C 1
ATOM 2650 O O . GLY B 1 161 ? 10.328 25.875 11.75 1 93.94 161 GLY B O 1
ATOM 2651 N N . TRP B 1 162 ? 9.453 27.172 13.43 1 97.19 162 TRP B N 1
ATOM 2652 C CA . TRP B 1 162 ? 9.078 26.016 14.242 1 97.19 162 TRP B CA 1
ATOM 2653 C C . TRP B 1 162 ? 10.242 25.047 14.391 1 97.19 162 TRP B C 1
ATOM 2655 O O . TRP B 1 162 ? 10.164 23.891 13.961 1 97.19 162 TRP B O 1
ATOM 2665 N N . GLN B 1 163 ? 11.258 25.438 15.055 1 96.5 163 GLN B N 1
ATOM 2666 C CA . GLN B 1 163 ? 12.531 24.734 15.18 1 96.5 163 GLN B CA 1
ATOM 2667 C C . GLN B 1 163 ? 12.336 23.328 15.719 1 96.5 163 GLN B C 1
ATOM 2669 O O . GLN B 1 163 ? 13.023 22.391 15.305 1 96.5 163 GLN B O 1
ATOM 2674 N N . TRP B 1 164 ? 11.406 23.141 16.641 1 97.75 164 TRP B N 1
ATOM 2675 C CA . TRP B 1 164 ? 11.125 21.812 17.203 1 97.75 164 TRP B CA 1
ATOM 2676 C C . TRP B 1 164 ? 10.711 20.844 16.094 1 97.75 164 TRP B C 1
ATOM 2678 O O . TRP B 1 164 ? 11.172 19.703 16.062 1 97.75 164 TRP B O 1
ATOM 2688 N N . GLY B 1 165 ? 9.836 21.297 15.211 1 98.12 165 GLY B N 1
ATOM 2689 C CA . GLY B 1 165 ? 9.414 20.484 14.086 1 98.12 165 GLY B CA 1
ATOM 2690 C C . GLY B 1 165 ? 10.555 20.125 13.141 1 98.12 165 GLY B C 1
ATOM 2691 O O . GLY B 1 165 ? 10.625 19.016 12.633 1 98.12 165 GLY B O 1
ATOM 2692 N N . MET B 1 166 ? 11.445 21.094 12.914 1 97.25 166 MET B N 1
ATOM 2693 C CA . MET B 1 166 ? 12.609 20.859 12.062 1 97.25 166 MET B CA 1
ATOM 2694 C C . MET B 1 166 ? 13.5 19.766 12.656 1 97.25 166 MET B C 1
ATOM 2696 O O . MET B 1 166 ? 14 18.906 11.938 1 97.25 166 MET B O 1
ATOM 2700 N N . ARG B 1 167 ? 13.703 19.875 13.914 1 97.25 167 ARG B N 1
ATOM 2701 C CA . ARG B 1 167 ? 14.508 18.859 14.594 1 97.25 167 ARG B CA 1
ATOM 2702 C C . ARG B 1 167 ? 13.859 17.484 14.492 1 97.25 167 ARG B C 1
ATOM 2704 O O . ARG B 1 167 ? 14.547 16.484 14.266 1 97.25 167 ARG B O 1
ATOM 2711 N N . LEU B 1 168 ? 12.547 17.438 14.719 1 97.88 168 LEU B N 1
ATOM 2712 C CA . LEU B 1 168 ? 11.812 16.188 14.586 1 97.88 168 LEU B CA 1
ATOM 2713 C C . LEU B 1 168 ? 12.031 15.578 13.203 1 97.88 168 LEU B C 1
ATOM 2715 O O . LEU B 1 168 ? 12.297 14.375 13.086 1 97.88 168 LEU B O 1
ATOM 2719 N N . MET B 1 169 ? 11.938 16.406 12.156 1 97.38 169 MET B N 1
ATOM 2720 C CA . MET B 1 169 ? 12.141 15.93 10.789 1 97.38 169 MET B CA 1
ATOM 2721 C C . MET B 1 169 ? 13.539 15.344 10.609 1 97.38 169 MET B C 1
ATOM 2723 O O . MET B 1 169 ? 13.695 14.281 10.016 1 97.38 169 MET B O 1
ATOM 2727 N N . GLN B 1 170 ? 14.539 16.016 11.148 1 95.25 170 GLN B N 1
ATOM 2728 C CA . GLN B 1 170 ? 15.914 15.539 11.055 1 95.25 170 GLN B CA 1
ATOM 2729 C C . GLN B 1 170 ? 16.094 14.203 11.766 1 95.25 170 GLN B C 1
ATOM 2731 O O . GLN B 1 170 ? 16.75 13.297 11.242 1 95.25 170 GLN B O 1
ATOM 2736 N N . GLU B 1 171 ? 15.516 14.109 12.922 1 96.44 171 GLU B N 1
ATOM 2737 C CA . GLU B 1 171 ? 15.594 12.867 13.68 1 96.44 171 GLU B CA 1
ATOM 2738 C C . GLU B 1 171 ? 14.953 11.711 12.914 1 96.44 171 GLU B C 1
ATOM 2740 O O . GLU B 1 171 ? 15.469 10.594 12.93 1 96.44 171 GLU B O 1
ATOM 2745 N N . MET B 1 172 ? 13.867 11.961 12.305 1 96.06 172 MET B N 1
ATOM 2746 C CA . MET B 1 172 ? 13.156 10.938 11.547 1 96.06 172 MET B CA 1
ATOM 2747 C C . MET B 1 172 ? 13.977 10.484 10.344 1 96.06 172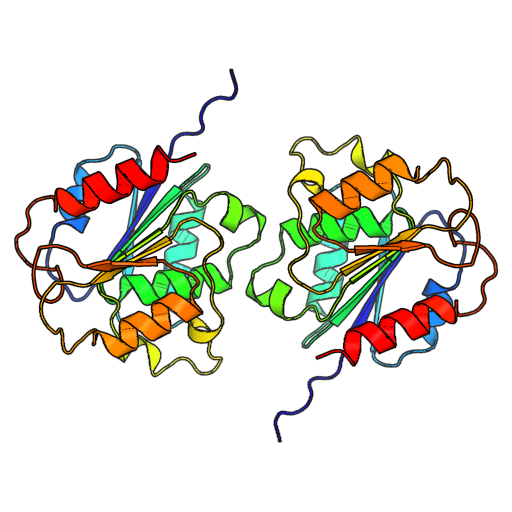 MET B C 1
ATOM 2749 O O . MET B 1 172 ? 13.93 9.312 9.961 1 96.06 172 MET B O 1
ATOM 2753 N N . LEU B 1 173 ? 14.68 11.359 9.703 1 92.75 173 LEU B N 1
ATOM 2754 C CA . LEU B 1 173 ? 15.445 11.055 8.492 1 92.75 173 LEU B CA 1
ATOM 2755 C C . LEU B 1 173 ? 16.766 10.367 8.836 1 92.75 173 LEU B C 1
ATOM 2757 O O . LEU B 1 173 ? 17.297 9.609 8.031 1 92.75 173 LEU B O 1
ATOM 2761 N N . TRP B 1 174 ? 17.359 10.68 10.008 1 85.19 174 TRP B N 1
ATOM 2762 C CA . TRP B 1 174 ? 18.641 10.117 10.414 1 85.19 174 TRP B CA 1
ATOM 2763 C C . TRP B 1 174 ? 18.453 8.727 11.008 1 85.19 174 TRP B C 1
ATOM 2765 O O . TRP B 1 174 ? 19.344 7.879 10.906 1 85.19 174 TRP B O 1
ATOM 2775 N N . ASP B 1 175 ? 17.391 8.406 11.711 1 69.62 175 ASP B N 1
ATOM 2776 C CA . ASP B 1 175 ? 17.188 7.145 12.414 1 69.62 175 ASP B CA 1
ATOM 2777 C C . ASP B 1 175 ? 16.969 5.996 11.43 1 69.62 175 ASP B C 1
ATOM 2779 O O . ASP B 1 175 ? 16.859 4.836 11.836 1 69.62 175 ASP B O 1
ATOM 2783 N N . ASP B 1 176 ? 17.859 5.715 10.414 1 56.94 176 ASP B N 1
ATOM 2784 C CA . ASP B 1 176 ? 17.719 4.516 9.594 1 56.94 176 ASP B CA 1
ATOM 2785 C C . ASP B 1 176 ? 17.875 3.252 10.438 1 56.94 176 ASP B C 1
ATOM 2787 O O . ASP B 1 176 ? 18.703 3.207 11.344 1 56.94 176 ASP B O 1
#

pLDDT: mean 94.52, std 10.35, range [26.11, 98.94]

Sequence (352 aa):
MSVAQDLTLLLVRDAAEPEMWIDIWARSYPLVQQVACAADEGIAQWQSKINTAWQLIPGQSMIVAHGAGVPAVMAWQFQNSMRGQQRIRGMILVSPLQSAFINDEWHTLQRARTNCKAALVIGQDENPLCPTDWASDTATIWQARLLRAPQSGHLNQRLGGWQWGMRLMQEMLWDDMSVAQDLTLLLVRDAAEPEMWIDIWARSYPLVQQVACAADEGIAQWQSKINTAWQLIPGQSMIVAHGAGVPAVMAWQFQNSMRGQQRIRGMILVSPLQSAFINDEWHTLQRARTNCKAALVIGQDENPLCPTDWASDTATIWQARLLRAPQSGHLNQRLGGWQWGMRLMQEMLWDD

Foldseek 3Di:
DPPPPDEAEEEEEAQVADDELSVVVQVVDDHYFYHYDYLPCDLVSLLVRSVVSLVVRDAAYEYEYAESRQLSVQSNQLVDDPVSLVSYQEYEYAQYFPSSQPPDVPNSLLQGARPHAYEYEYEPDAEPRRGPVNSVVSCVSRVYHYYYDPHHYRNGDHCHNVVVVVVVSVVSNPPD/DPPPPDEAEEEEEAQVAPDELSNVVQVPDDHYFYHYDYLPCDLVSLLVRSVVSLVVRDAAYEYEYAESRQLSVQSNQLVDDPVSLVSYQEYEAAQYFPSSQPPDVPNSLLQGARPHAYEYEYEDDAEPRRGPVNSVVSCVSRVYHYYYDPHHYRNGDHCHNVVVVVVVSVVSNPPD

Secondary structure (DSSP, 8-state):
-----PEEEEEEEETTSPS-HHHHHHHHSSSEEEEEE-TTS-HHHHHHHHHHHHTT--SEEEEEEETTHHHHHHHHHHH-BHHHHHTEEEEEEES--GGGGSS-TT-HHHH----S-EEEEE-SS--TTS-HHHHHHHHHHHT-EEEE-SS-TTS-SS-TT-HHHHHHHHHHHH--/-----PEEEEEEEETTSPS-HHHHHHHHSSSEEEEEE-TTS-HHHHHHHHHHHHTT--SEEEEEEETTHHHHHHHHHHH-BHHHHHTEEEEEEES--GGGGTT-TT-HHHH----S-EEEEE-SS--TTS-HHHHHHHHHHHT-EEEE-SS-TTS-SS-TT-HHHHHHHHHHHH--

Organism: NCBI:txid1073362